Protein AF-0000000067462363 (afdb_homodimer)

Organism: Equus caballus (NCBI:txid9796)

Nearest PDB structures (foldseek):
  2lqb-assembly1_A  TM=4.860E-01  e=1.871E-01  Homo sapiens
  7pwf-assembly1_Y  TM=5.243E-01  e=1.208E+00  Giardia lamblia ATCC 50803
  2hmf-assembly1_A  TM=4.362E-01  e=1.576E+00  Methanocaldococcus jannaschii
  5i49-assembly1_A  TM=3.231E-01  e=1.208E+00  Trypanosoma brucei
  2lqb-assembly1_A  TM=4.858E-01  e=3.147E-01  Homo sapiens

pLDDT: mean 83.47, std 8.84, range [56.97, 94.88]

Secondary structure (DSSP, 8-state):
--HHHHHHHHHHHTT--TTT--EEEEEETTPPP-HHHHHHH-GGG-SEEEEEEEEPTTSSEEEEEEEE-----GGGS-SEEEETTEEEEEE-TT-TT--/--HHHHHHHHHHHTT--TTT--EEEEEETT----HHHHHHH-GGG-SEEEEEEEEPTTSSEEEEEEEE-----GGGS-SEEEETTEEEEEE-TT-TT--

Foldseek 3Di:
DDPLVVLVVVCVVQVHDSVQKDKAKDAAPPDDDDCVVVVVVCVVLPDKDWDDWDDDPPDNMIMIIIHRCPPDPLQPDDQWDQDPVGIDGDDDPPYPPHD/DDPLVVLVVVCVVQVHDSVQKDKDKDAAPPDDDDCVVVVVVCVVLHDKDWDDWDDDPPDNMIMIIIHRPPPDPLQPDDQWDQDPVGIDGDDDPPYPPHD

Structure (mmCIF, N/CA/C/O backbone):
data_AF-0000000067462363-model_v1
#
loop_
_entity.id
_entity.type
_entity.pdbx_description
1 polymer 'Paraneoplastic antigen Ma-like N-terminal domain-containing protein'
#
loop_
_atom_site.group_PDB
_atom_site.id
_atom_site.type_symbol
_atom_site.label_atom_id
_atom_site.label_alt_id
_atom_site.label_comp_id
_atom_site.label_asym_id
_atom_site.label_entity_id
_atom_site.label_seq_id
_atom_site.pdbx_PDB_ins_code
_atom_site.Cartn_x
_atom_site.Cartn_y
_atom_site.Cartn_z
_atom_site.occupancy
_atom_site.B_iso_or_equiv
_atom_site.auth_seq_id
_atom_site.auth_comp_id
_atom_site.auth_asym_id
_atom_site.auth_atom_id
_atom_site.pdbx_PDB_model_num
ATOM 1 N N . MET A 1 1 ? -13.727 25.078 0.539 1 59.25 1 MET A N 1
ATOM 2 C CA . MET A 1 1 ? -13.602 23.797 -0.161 1 59.25 1 MET A CA 1
ATOM 3 C C . MET A 1 1 ? -13.797 22.641 0.799 1 59.25 1 MET A C 1
ATOM 5 O O . MET A 1 1 ? -13.414 22.719 1.969 1 59.25 1 MET A O 1
ATOM 9 N N . SER A 1 2 ? -14.633 21.656 0.472 1 86.06 2 SER A N 1
ATOM 10 C CA . SER A 1 2 ? -14.859 20.562 1.401 1 86.06 2 SER A CA 1
ATOM 11 C C . SER A 1 2 ? -13.562 19.812 1.694 1 86.06 2 SER A C 1
ATOM 13 O O . SER A 1 2 ? -12.625 19.844 0.897 1 86.06 2 SER A O 1
ATOM 15 N N . GLU A 1 3 ? -13.406 19.422 2.857 1 88.69 3 GLU A N 1
ATOM 16 C CA . GLU A 1 3 ? -12.227 18.688 3.297 1 88.69 3 GLU A CA 1
ATOM 17 C C . GLU A 1 3 ? -11.945 17.484 2.383 1 88.69 3 GLU A C 1
ATOM 19 O O . GLU A 1 3 ? -10.797 17.203 2.062 1 88.69 3 GLU A O 1
ATOM 24 N N . THR A 1 4 ? -13.023 16.953 1.929 1 88.31 4 THR A N 1
ATOM 25 C CA . THR A 1 4 ? -12.898 15.82 1.021 1 88.31 4 THR A CA 1
ATOM 26 C C . THR A 1 4 ? -12.328 16.266 -0.323 1 88.31 4 THR A C 1
ATOM 28 O O . THR A 1 4 ? -11.492 15.57 -0.907 1 88.31 4 THR A O 1
ATOM 31 N N . TYR A 1 5 ? -12.75 17.438 -0.809 1 89.12 5 TYR A N 1
ATOM 32 C CA . TYR A 1 5 ? -12.258 17.938 -2.082 1 89.12 5 TYR A CA 1
ATOM 33 C C . TYR A 1 5 ? -10.766 18.266 -1.997 1 89.12 5 TYR A C 1
ATOM 35 O O . TYR A 1 5 ? -10.016 18 -2.934 1 89.12 5 TYR A O 1
ATOM 43 N N . LEU A 1 6 ? -10.422 18.875 -0.909 1 90.75 6 LEU A N 1
ATOM 44 C CA . LEU A 1 6 ? -9.016 19.234 -0.734 1 90.75 6 LEU A CA 1
ATOM 45 C C . LEU A 1 6 ? -8.133 17.984 -0.761 1 90.75 6 LEU A C 1
ATOM 47 O O . LEU A 1 6 ? -7.125 17.953 -1.471 1 90.75 6 LEU A O 1
ATOM 51 N N . LEU A 1 7 ? -8.523 16.984 -0.004 1 91.88 7 LEU A N 1
ATOM 52 C CA . LEU A 1 7 ? -7.781 15.727 -0.005 1 91.88 7 LEU A CA 1
ATOM 53 C C . LEU A 1 7 ? -7.699 15.148 -1.412 1 91.88 7 LEU A C 1
ATOM 55 O O . LEU A 1 7 ? -6.617 14.781 -1.875 1 91.88 7 LEU A O 1
ATOM 59 N N . TRP A 1 8 ? -8.797 15.211 -2.074 1 87.94 8 TRP A N 1
ATOM 60 C CA . TRP A 1 8 ? -8.875 14.656 -3.42 1 87.94 8 TRP A CA 1
ATOM 61 C C . TRP A 1 8 ? -7.957 15.414 -4.375 1 87.94 8 TRP A C 1
ATOM 63 O O . TRP A 1 8 ? -7.215 14.805 -5.148 1 87.94 8 TRP A O 1
ATOM 73 N N . ALA A 1 9 ? -7.961 16.688 -4.402 1 88.69 9 ALA A N 1
ATOM 74 C CA . ALA A 1 9 ? -7.152 17.531 -5.281 1 88.69 9 ALA A CA 1
ATOM 75 C C . ALA A 1 9 ? -5.664 17.297 -5.047 1 88.69 9 ALA A C 1
ATOM 77 O O . ALA A 1 9 ? -4.875 17.266 -5.996 1 88.69 9 ALA A O 1
ATOM 78 N N . TRP A 1 10 ? -5.289 17.125 -3.873 1 89.75 10 TRP A N 1
ATOM 79 C CA . TRP A 1 10 ? -3.895 16.859 -3.541 1 89.75 10 TRP A CA 1
ATOM 80 C C . TRP A 1 10 ? -3.471 15.477 -4.023 1 89.75 10 TRP A C 1
ATOM 82 O O . TRP A 1 10 ? -2.404 15.32 -4.625 1 89.75 10 TRP A O 1
ATOM 92 N N . CYS A 1 11 ? -4.266 14.469 -3.697 1 86.44 11 CYS A N 1
ATOM 93 C CA . CYS A 1 11 ? -3.936 13.125 -4.152 1 86.44 11 CYS A CA 1
ATOM 94 C C . CYS A 1 11 ? -3.799 13.078 -5.668 1 86.44 11 CYS A C 1
ATOM 96 O O . CYS A 1 11 ? -2.834 12.523 -6.191 1 86.44 11 CYS A O 1
ATOM 98 N N . ARG A 1 12 ? -4.695 13.727 -6.352 1 83.31 12 ARG A N 1
ATOM 99 C CA . ARG A 1 12 ? -4.672 13.742 -7.809 1 83.31 12 ARG A CA 1
ATOM 100 C C . ARG A 1 12 ? -3.443 14.477 -8.336 1 83.31 12 ARG A C 1
ATOM 102 O O . ARG A 1 12 ? -2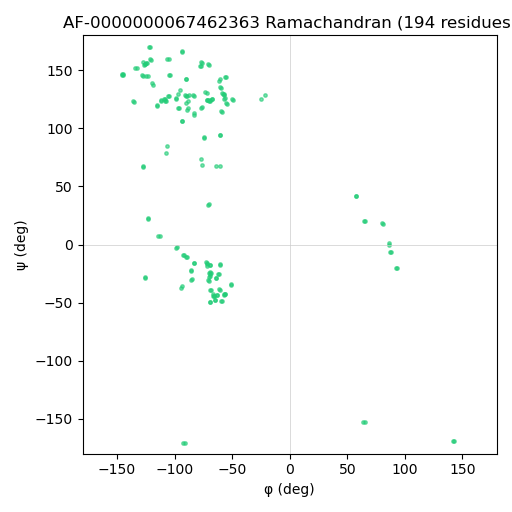.77 13.992 -9.25 1 83.31 12 ARG A O 1
ATOM 109 N N . GLY A 1 13 ? -3.172 15.578 -7.738 1 84.5 13 GLY A N 1
ATOM 110 C CA . GLY A 1 13 ? -2.059 16.391 -8.195 1 84.5 13 GLY A CA 1
ATOM 111 C C . GLY A 1 13 ? -0.706 15.758 -7.934 1 84.5 13 GLY A C 1
ATOM 112 O O . GLY A 1 13 ? 0.255 16 -8.664 1 84.5 13 GLY A O 1
ATOM 113 N N . LEU A 1 14 ? -0.583 14.836 -6.945 1 85.62 14 LEU A N 1
ATOM 114 C CA . LEU A 1 14 ? 0.681 14.227 -6.555 1 85.62 14 LEU A CA 1
ATOM 115 C C . LEU A 1 14 ? 0.68 12.734 -6.867 1 85.62 14 LEU A C 1
ATOM 117 O O . LEU A 1 14 ? 1.588 12.008 -6.453 1 85.62 14 LEU A O 1
ATOM 121 N N . ASP A 1 15 ? -0.414 12.336 -7.582 1 77.62 15 ASP A N 1
ATOM 122 C CA . ASP A 1 15 ? -0.578 10.938 -7.961 1 77.62 15 ASP A CA 1
ATOM 123 C C . ASP A 1 15 ? -0.572 10.031 -6.73 1 77.62 15 ASP A C 1
ATOM 125 O O . ASP A 1 15 ? 0.109 9.008 -6.711 1 77.62 15 ASP A O 1
ATOM 129 N N . GLY A 1 16 ? -1.237 10.508 -5.734 1 79.81 16 GLY A N 1
ATOM 130 C CA . GLY A 1 16 ? -1.392 9.727 -4.516 1 79.81 16 GLY A CA 1
ATOM 131 C C . GLY A 1 16 ? -2.668 8.914 -4.488 1 79.81 16 GLY A C 1
ATOM 132 O O . GLY A 1 16 ? -3.57 9.133 -5.297 1 79.81 16 GLY A O 1
ATOM 133 N N . ASP A 1 17 ? -2.707 7.934 -3.482 1 78.19 17 ASP A N 1
ATOM 134 C CA . ASP A 1 17 ? -3.889 7.105 -3.268 1 78.19 17 ASP A CA 1
ATOM 135 C C . ASP A 1 17 ? -4.797 7.711 -2.201 1 78.19 17 ASP A C 1
ATOM 137 O O . ASP A 1 17 ? -4.5 7.633 -1.008 1 78.19 17 ASP A O 1
ATOM 141 N N . VAL A 1 18 ? -5.941 8.281 -2.682 1 86.38 18 VAL A N 1
ATOM 142 C CA . VAL A 1 18 ? -6.875 8.977 -1.801 1 86.38 18 VAL A CA 1
ATOM 143 C C . VAL A 1 18 ? -7.398 8.008 -0.737 1 86.38 18 VAL A C 1
ATOM 145 O O . VAL A 1 18 ? -7.836 8.438 0.333 1 86.38 18 VAL A O 1
ATOM 148 N N . HIS A 1 19 ? -7.281 6.734 -0.896 1 79.12 19 HIS A N 1
ATOM 149 C CA . HIS A 1 19 ? -7.805 5.75 0.046 1 79.12 19 HIS A CA 1
ATOM 150 C C . HIS A 1 19 ? -6.777 5.414 1.122 1 79.12 19 HIS A C 1
ATOM 152 O O . HIS A 1 19 ? -7.121 4.832 2.152 1 79.12 19 HIS A O 1
ATOM 158 N N . ARG A 1 20 ? -5.523 5.844 0.958 1 83.5 20 ARG A N 1
ATOM 159 C CA . ARG A 1 20 ? -4.48 5.422 1.886 1 83.5 20 ARG A CA 1
ATOM 160 C C . ARG A 1 20 ? -3.758 6.625 2.482 1 83.5 20 ARG A C 1
ATOM 162 O O . ARG A 1 20 ? -3.266 6.562 3.611 1 83.5 20 ARG A O 1
ATOM 169 N N . ALA A 1 21 ? -3.717 7.672 1.734 1 87.69 21 ALA A N 1
ATOM 170 C CA . ALA A 1 21 ? -2.848 8.789 2.098 1 87.69 21 ALA A CA 1
ATOM 171 C C . ALA A 1 21 ? -3.621 9.867 2.854 1 87.69 21 ALA A C 1
ATOM 173 O O . ALA A 1 21 ? -4.527 10.484 2.301 1 87.69 21 ALA A O 1
ATOM 174 N N . PRO A 1 22 ? -3.326 10.141 4.008 1 93.38 22 PRO A N 1
ATOM 175 C CA . PRO A 1 22 ? -3.877 11.32 4.676 1 93.38 22 PRO A CA 1
ATOM 176 C C . PRO A 1 22 ? -3.195 12.617 4.242 1 93.38 22 PRO A C 1
ATOM 178 O O . PRO A 1 22 ? -2.039 12.602 3.814 1 93.38 22 PRO A O 1
ATOM 181 N N . LEU A 1 23 ? -3.969 13.695 4.363 1 93.12 23 LEU A N 1
ATOM 182 C CA . LEU A 1 23 ? -3.457 15.047 4.184 1 93.12 23 LEU A CA 1
ATOM 183 C C . LEU A 1 23 ? -3.387 15.781 5.52 1 93.12 23 LEU A C 1
ATOM 185 O O . LEU A 1 23 ? -4.383 15.867 6.242 1 93.12 23 LEU A O 1
ATOM 189 N N . VAL A 1 24 ? -2.195 16.266 5.789 1 93.31 24 VAL A N 1
ATOM 190 C CA . VAL A 1 24 ? -2.014 17.078 6.988 1 93.31 24 VAL A CA 1
ATOM 191 C C . VAL A 1 24 ? -2.053 18.562 6.621 1 93.31 24 VAL A C 1
ATOM 193 O O . VAL A 1 24 ? -1.308 19.016 5.746 1 93.31 24 VAL A O 1
ATOM 196 N N . THR A 1 25 ? -2.955 19.281 7.316 1 92.19 25 THR A N 1
ATOM 197 C CA . THR A 1 25 ? -3.158 20.688 6.992 1 92.19 25 THR A CA 1
ATOM 198 C C . THR A 1 25 ? -2.891 21.562 8.211 1 92.19 25 THR A C 1
ATOM 200 O O . THR A 1 25 ? -2.629 21.062 9.305 1 92.19 25 THR A O 1
ATOM 203 N N . GLY A 1 26 ? -2.857 22.906 7.867 1 89.5 26 GLY A N 1
ATOM 204 C CA . GLY A 1 26 ? -2.668 23.844 8.953 1 89.5 26 GLY A CA 1
ATOM 205 C C . GLY A 1 26 ? -1.219 23.984 9.383 1 89.5 26 GLY A C 1
ATOM 206 O O . GLY A 1 26 ? -0.934 24.422 10.5 1 89.5 26 GLY A O 1
ATOM 207 N N . ILE A 1 27 ? -0.309 23.578 8.57 1 89.38 27 ILE A N 1
ATOM 208 C CA . ILE A 1 27 ? 1.116 23.703 8.852 1 89.38 27 ILE A CA 1
ATOM 209 C C . ILE A 1 27 ? 1.561 25.141 8.633 1 89.38 27 ILE A C 1
ATOM 211 O O . ILE A 1 27 ? 1.448 25.672 7.52 1 89.38 27 ILE A O 1
ATOM 215 N N . PRO A 1 28 ? 2.012 25.703 9.648 1 85.75 28 PRO A N 1
ATOM 216 C CA . PRO A 1 28 ? 2.434 27.094 9.445 1 85.75 28 PRO A CA 1
ATOM 217 C C . PRO A 1 28 ? 3.475 27.234 8.336 1 85.75 28 PRO A C 1
ATOM 219 O O . PRO A 1 28 ? 4.359 26.391 8.203 1 85.75 28 PRO A O 1
ATOM 222 N N . ARG A 1 29 ? 3.277 28.406 7.633 1 82.88 29 ARG A N 1
ATOM 223 C CA . ARG A 1 29 ? 4.238 28.672 6.566 1 82.88 29 ARG A CA 1
ATOM 224 C C . ARG A 1 29 ? 5.656 28.766 7.121 1 82.88 29 ARG A C 1
ATOM 226 O O . ARG A 1 29 ? 5.879 29.359 8.18 1 82.88 29 ARG A O 1
ATOM 233 N N . GLY A 1 30 ? 6.621 28.094 6.418 1 76.81 30 GLY A N 1
ATOM 234 C CA . GLY A 1 30 ? 8 28.094 6.883 1 76.81 30 GLY A CA 1
ATOM 235 C C . GLY A 1 30 ? 8.328 26.906 7.773 1 76.81 30 GLY A C 1
ATOM 236 O O . GLY A 1 30 ? 9.508 26.625 8.031 1 76.81 30 GLY A O 1
ATOM 237 N N . GLN A 1 31 ? 7.227 26.359 8.289 1 74.94 31 GLN A N 1
ATOM 238 C CA . GLN A 1 31 ? 7.453 25.125 9.023 1 74.94 31 GLN A CA 1
ATOM 239 C C . GLN A 1 31 ? 7.352 23.906 8.102 1 74.94 31 GLN A C 1
ATOM 241 O O . GLN A 1 31 ? 6.414 23.797 7.309 1 74.94 31 GLN A O 1
ATOM 246 N N . ALA A 1 32 ? 8.32 23.234 8.07 1 67.69 32 ALA A N 1
ATOM 247 C CA . ALA A 1 32 ? 8.281 22.047 7.223 1 67.69 32 ALA A CA 1
ATOM 248 C C . ALA A 1 32 ? 7.738 20.844 7.984 1 67.69 32 ALA A C 1
ATOM 250 O O . ALA A 1 32 ? 8.18 20.547 9.102 1 67.69 32 ALA A O 1
ATOM 251 N N . ALA A 1 33 ? 6.613 20.406 7.441 1 74 33 ALA A N 1
ATOM 252 C CA . ALA A 1 33 ? 6.309 19.047 7.867 1 74 33 ALA A CA 1
ATOM 253 C C . ALA A 1 33 ? 7.457 18.094 7.531 1 74 33 ALA A C 1
ATOM 255 O O . ALA A 1 33 ? 8.18 18.312 6.555 1 74 33 ALA A O 1
ATOM 256 N N . SER A 1 34 ? 7.914 17.297 8.555 1 84.44 34 SER A N 1
ATOM 257 C CA . SER A 1 34 ? 8.977 16.328 8.32 1 84.44 34 SER A CA 1
ATOM 258 C C . SER A 1 34 ? 8.5 14.906 8.648 1 84.44 34 SER A C 1
ATOM 260 O O . SER A 1 34 ? 7.551 14.727 9.406 1 84.44 34 SER A O 1
ATOM 262 N N . GLU A 1 35 ? 9.25 14.031 8.039 1 83.81 35 GLU A N 1
ATOM 263 C CA . GLU A 1 35 ? 8.984 12.633 8.359 1 83.81 35 GLU A CA 1
ATOM 264 C C . GLU A 1 35 ? 9.219 12.344 9.836 1 83.81 35 GLU A C 1
ATOM 266 O O . GLU A 1 35 ? 8.562 11.484 10.422 1 83.81 35 GLU A O 1
ATOM 271 N N . ALA A 1 36 ? 10.039 13.125 10.383 1 86.25 36 ALA A N 1
ATOM 272 C CA . ALA A 1 36 ? 10.383 12.922 11.789 1 86.25 36 ALA A CA 1
ATOM 273 C C . ALA A 1 36 ? 9.203 13.258 12.695 1 86.25 36 ALA A C 1
ATOM 275 O O . ALA A 1 36 ? 9.031 12.648 13.758 1 86.25 36 ALA A O 1
ATOM 276 N N . VAL A 1 37 ? 8.32 14.133 12.258 1 85.19 37 VAL A N 1
ATOM 277 C CA . VAL A 1 37 ? 7.152 14.523 13.039 1 85.19 37 VAL A CA 1
ATOM 278 C C . VAL A 1 37 ? 5.957 13.664 12.641 1 85.19 37 VAL A C 1
ATOM 280 O O . VAL A 1 37 ? 5.18 13.242 13.5 1 85.19 37 VAL A O 1
ATOM 283 N N . LEU A 1 38 ? 5.945 13.414 11.391 1 88.25 38 LEU A N 1
ATOM 284 C CA . LEU A 1 38 ? 4.734 12.805 10.859 1 88.25 38 LEU A CA 1
ATOM 285 C C . LEU A 1 38 ? 4.758 11.289 11.031 1 88.25 38 LEU A C 1
ATOM 287 O O . LEU A 1 38 ? 3.723 10.672 11.289 1 88.25 38 LEU A O 1
ATOM 291 N N . GLN A 1 39 ? 5.926 10.695 11.023 1 88.19 39 GLN A N 1
ATOM 292 C CA . GLN A 1 39 ? 6.012 9.242 11.094 1 88.19 39 GLN A CA 1
ATOM 293 C C . GLN A 1 39 ? 5.445 8.719 12.406 1 88.19 39 GLN A C 1
ATOM 295 O O . GLN A 1 39 ? 4.613 7.812 12.414 1 88.19 39 GLN A O 1
ATOM 300 N N . PRO A 1 40 ? 5.777 9.367 13.5 1 91.56 40 PRO A N 1
ATOM 301 C CA . PRO A 1 40 ? 5.234 8.859 14.758 1 91.56 40 PRO A CA 1
ATOM 302 C C . PRO A 1 40 ? 3.736 9.125 14.906 1 91.56 40 PRO A C 1
ATOM 304 O O . PRO A 1 40 ? 3.062 8.461 15.703 1 91.56 40 PRO A O 1
ATOM 307 N N . ALA A 1 41 ? 3.184 10.008 14.125 1 91.75 41 ALA A N 1
ATOM 308 C CA . ALA A 1 41 ? 1.776 10.383 14.234 1 91.75 41 ALA A CA 1
ATOM 309 C C . ALA A 1 41 ? 0.884 9.391 13.5 1 91.75 41 ALA A C 1
ATOM 311 O O . ALA A 1 41 ? -0.334 9.375 13.688 1 91.75 41 ALA A O 1
ATOM 312 N N . PHE A 1 42 ? 1.5 8.586 12.648 1 90.19 42 PHE A N 1
ATOM 313 C CA . PHE A 1 42 ? 0.702 7.691 11.82 1 90.19 42 PHE A CA 1
ATOM 314 C C . PHE A 1 42 ? 1.202 6.254 11.945 1 90.19 42 PHE A C 1
ATOM 316 O O . PHE A 1 42 ? 1.569 5.633 10.945 1 90.19 42 PHE A O 1
ATOM 323 N N . PRO A 1 43 ? 1.038 5.684 13.125 1 86.62 43 PRO A N 1
ATOM 324 C CA . PRO A 1 43 ? 1.453 4.285 13.266 1 86.62 43 PRO A CA 1
ATOM 325 C C . PRO A 1 43 ? 0.635 3.338 12.391 1 86.62 43 PRO A C 1
ATOM 327 O O . PRO A 1 43 ? 1.162 2.336 11.898 1 86.62 43 PRO A O 1
ATOM 330 N N . ALA A 1 44 ? -0.584 3.715 12.141 1 82.62 44 ALA A N 1
ATOM 331 C CA . ALA A 1 44 ? -1.501 2.869 11.375 1 82.62 44 ALA A CA 1
ATOM 332 C C . ALA A 1 44 ? -1.075 2.779 9.914 1 82.62 44 ALA A C 1
ATOM 334 O O . ALA A 1 44 ? -1.519 1.888 9.188 1 82.62 44 ALA A O 1
ATOM 335 N N . LEU A 1 45 ? -0.176 3.746 9.438 1 80.62 45 LEU A N 1
ATOM 336 C CA . LEU A 1 45 ? 0.255 3.775 8.047 1 80.62 45 LEU A CA 1
ATOM 337 C C . LEU A 1 45 ? 1.539 2.975 7.855 1 80.62 45 LEU A C 1
ATOM 339 O O . LEU A 1 45 ? 1.912 2.648 6.727 1 80.62 45 LEU A O 1
ATOM 343 N N . GLY A 1 46 ? 2.158 2.559 8.914 1 80 46 GLY A N 1
ATOM 344 C CA . GLY A 1 46 ? 3.504 2.029 8.758 1 80 46 GLY A CA 1
ATOM 345 C C . GLY A 1 46 ? 4.508 3.07 8.297 1 80 46 GLY A C 1
ATOM 346 O O . GLY A 1 46 ? 4.43 4.234 8.695 1 80 46 GLY A O 1
ATOM 347 N N . ALA A 1 47 ? 5.586 2.643 7.598 1 78.06 47 ALA A N 1
ATOM 348 C CA . ALA A 1 47 ? 6.52 3.613 7.039 1 78.06 47 ALA A CA 1
ATOM 349 C C . ALA A 1 47 ? 5.816 4.57 6.082 1 78.06 47 ALA A C 1
ATOM 351 O O . ALA A 1 47 ? 4.961 4.152 5.297 1 78.06 47 ALA A O 1
ATOM 352 N N . CYS A 1 48 ? 6.086 5.832 6.32 1 85.19 48 CYS A N 1
ATOM 353 C CA . CYS A 1 48 ? 5.434 6.832 5.484 1 85.19 48 CYS A CA 1
ATOM 354 C C . CYS A 1 48 ? 6.461 7.781 4.871 1 85.19 48 CYS A C 1
ATOM 356 O O . CYS A 1 48 ? 7.586 7.891 5.363 1 85.19 48 CYS A O 1
ATOM 358 N N . ARG A 1 49 ? 6.09 8.328 3.795 1 84.19 49 ARG A N 1
ATOM 359 C CA . ARG A 1 49 ? 6.879 9.391 3.178 1 84.19 49 ARG A CA 1
ATOM 360 C C . ARG A 1 49 ? 6.047 10.656 3.002 1 84.19 49 ARG A C 1
ATOM 362 O O . ARG A 1 49 ? 4.832 10.586 2.795 1 84.19 49 ARG A O 1
ATOM 369 N N . LEU A 1 50 ? 6.684 11.727 3.16 1 86.62 50 LEU A N 1
ATOM 370 C CA . LEU A 1 50 ? 6.066 13.031 2.941 1 86.62 50 LEU A CA 1
ATOM 371 C C . LEU A 1 50 ? 6.215 13.469 1.487 1 86.62 50 LEU A C 1
ATOM 373 O O . LEU A 1 50 ? 7.309 13.383 0.919 1 86.62 50 LEU A O 1
ATOM 377 N N . ARG A 1 51 ? 5.098 13.797 0.995 1 82.62 51 ARG A N 1
ATOM 378 C CA . ARG A 1 51 ? 5.121 14.367 -0.35 1 82.62 51 ARG A CA 1
ATOM 379 C C . ARG A 1 51 ? 5.133 15.891 -0.302 1 82.62 51 ARG A C 1
ATOM 381 O O . ARG A 1 51 ? 4.516 16.5 0.578 1 82.62 51 ARG A O 1
ATOM 388 N N . ASN A 1 52 ? 6.012 16.578 -1.083 1 69.69 52 ASN A N 1
ATOM 389 C CA . ASN A 1 52 ? 6.305 18 -1.03 1 69.69 52 ASN A CA 1
ATOM 390 C C . ASN A 1 52 ? 5.141 18.797 -0.441 1 69.69 52 ASN A C 1
ATOM 392 O O . ASN A 1 52 ? 3.99 18.594 -0.832 1 69.69 52 ASN A O 1
ATOM 396 N N . THR A 1 53 ? 5.516 19.531 0.576 1 73.5 53 THR A N 1
ATOM 397 C CA . THR A 1 53 ? 4.582 20.438 1.225 1 73.5 53 THR A CA 1
ATOM 398 C C . THR A 1 53 ? 4.297 21.641 0.329 1 73.5 53 THR A C 1
ATOM 400 O O . THR A 1 53 ? 5.188 22.141 -0.366 1 73.5 53 THR A O 1
ATOM 403 N N . ARG A 1 54 ? 3.023 21.953 0.143 1 80.62 54 ARG A N 1
ATOM 404 C CA . ARG A 1 54 ? 2.65 23.141 -0.628 1 80.62 54 ARG A CA 1
ATOM 405 C C . ARG A 1 54 ? 1.719 24.047 0.17 1 80.62 54 ARG A C 1
ATOM 407 O O . ARG A 1 54 ? 0.983 23.578 1.04 1 80.62 54 ARG A O 1
ATOM 414 N N . ALA A 1 55 ? 1.84 25.312 -0.299 1 74.81 55 ALA A N 1
ATOM 415 C CA . ALA A 1 55 ? 0.91 26.281 0.269 1 74.81 55 ALA A CA 1
ATOM 416 C C . ALA A 1 55 ? -0.525 25.984 -0.152 1 74.81 55 ALA A C 1
ATOM 418 O O . ALA A 1 55 ? -0.777 25.609 -1.303 1 74.81 55 ALA A O 1
ATOM 419 N N . VAL A 1 56 ? -1.397 25.844 0.911 1 73.06 56 VAL A N 1
ATOM 420 C CA . VAL A 1 56 ? -2.82 25.766 0.602 1 73.06 56 VAL A CA 1
ATOM 421 C C . VAL A 1 56 ? -3.322 27.125 0.102 1 73.06 56 VAL A C 1
ATOM 423 O O . VAL A 1 56 ? -3.107 28.141 0.75 1 73.06 56 VAL A O 1
ATOM 426 N N . ARG A 1 57 ? -3.869 27.016 -1.073 1 70.06 57 ARG A N 1
ATOM 427 C CA . ARG A 1 57 ? -4.34 28.25 -1.687 1 70.06 57 ARG A CA 1
ATOM 428 C C . ARG A 1 57 ? -5.203 29.047 -0.716 1 70.06 57 ARG A C 1
ATOM 430 O O . ARG A 1 57 ? -6.137 28.516 -0.119 1 70.06 57 ARG A O 1
ATOM 437 N N . ASN A 1 58 ? -4.852 30.234 -0.49 1 67.88 58 ASN A N 1
ATOM 438 C CA . ASN A 1 58 ? -5.621 31.25 0.24 1 67.88 58 ASN A CA 1
ATOM 439 C C . ASN A 1 58 ? -5.363 31.156 1.742 1 67.88 58 ASN A C 1
ATOM 441 O O . ASN A 1 58 ? -6.074 31.781 2.533 1 67.88 58 ASN A O 1
ATOM 445 N N . GLU A 1 59 ? -4.469 30.188 1.98 1 72.31 59 GLU A N 1
ATOM 446 C CA . GLU A 1 59 ? -4.172 30.078 3.406 1 72.31 59 GLU A CA 1
ATOM 447 C C . GLU A 1 59 ? -2.691 30.328 3.68 1 72.31 59 GLU A C 1
ATOM 449 O O . GLU A 1 59 ? -1.853 30.156 2.791 1 72.31 59 GLU A O 1
ATOM 454 N N . GLU A 1 60 ? -2.422 31.047 4.734 1 80.31 60 GLU A N 1
ATOM 455 C CA . GLU A 1 60 ? -1.056 31.141 5.238 1 80.31 60 GLU A CA 1
ATOM 456 C C . GLU A 1 60 ? -0.615 29.828 5.875 1 80.31 60 GLU A C 1
ATOM 458 O O . GLU A 1 60 ? -0.138 29.812 7.012 1 80.31 60 GLU A O 1
ATOM 463 N N . ALA A 1 61 ? -1.067 28.766 5.352 1 86.62 61 ALA A N 1
ATOM 464 C CA . ALA A 1 61 ? -0.718 27.438 5.848 1 86.62 61 ALA A CA 1
ATOM 465 C C . ALA A 1 61 ? -0.329 26.516 4.699 1 86.62 61 ALA A C 1
ATOM 467 O O . ALA A 1 61 ? -0.607 26.812 3.535 1 86.62 61 ALA A O 1
ATOM 468 N N . GLU A 1 62 ? 0.49 25.594 5.055 1 89 62 GLU A N 1
ATOM 469 C CA . GLU A 1 62 ? 0.88 24.562 4.109 1 89 62 GLU A CA 1
ATOM 470 C C . GLU A 1 62 ? 0.214 23.219 4.445 1 89 62 GLU A C 1
ATOM 472 O O . GLU A 1 62 ? -0.321 23.047 5.543 1 89 62 GLU A O 1
ATOM 477 N N . ALA A 1 63 ? 0.182 22.422 3.447 1 91.81 63 ALA A N 1
ATOM 478 C CA . ALA A 1 63 ? -0.299 21.062 3.641 1 91.81 63 ALA A CA 1
ATOM 479 C C . ALA A 1 63 ? 0.742 20.047 3.184 1 91.81 63 ALA A C 1
ATOM 481 O O . ALA A 1 63 ? 1.679 20.391 2.459 1 91.81 63 ALA A O 1
ATOM 482 N N . ALA A 1 64 ? 0.625 18.844 3.76 1 92 64 ALA A N 1
ATOM 483 C CA . ALA A 1 64 ? 1.532 17.75 3.434 1 92 64 ALA A CA 1
ATOM 484 C C . ALA A 1 64 ? 0.767 16.438 3.229 1 92 64 ALA A C 1
ATOM 486 O O . ALA A 1 64 ? -0.012 16.031 4.09 1 92 64 ALA A O 1
ATOM 487 N N . LEU A 1 65 ? 0.953 15.875 2.055 1 92.06 65 LEU A N 1
ATOM 488 C CA . LEU A 1 65 ? 0.414 14.547 1.794 1 92.06 65 LEU A CA 1
ATOM 489 C C . LEU A 1 65 ? 1.354 13.461 2.318 1 92.06 65 LEU A C 1
ATOM 491 O O . LEU A 1 65 ? 2.559 13.5 2.051 1 92.06 65 LEU A O 1
ATOM 495 N N . VAL A 1 66 ? 0.78 12.531 3.127 1 90.38 66 VAL A N 1
ATOM 496 C CA . VAL A 1 66 ? 1.55 11.453 3.734 1 90.38 66 VAL A CA 1
ATOM 497 C C . VAL A 1 66 ? 1.217 10.125 3.047 1 90.38 66 VAL A C 1
ATOM 499 O O . VAL A 1 66 ? 0.062 9.695 3.049 1 90.38 66 VAL A O 1
ATOM 502 N N . GLU A 1 67 ? 2.227 9.461 2.529 1 84.94 67 GLU A N 1
ATOM 503 C CA . GLU A 1 67 ? 2.008 8.227 1.779 1 84.94 67 GLU A CA 1
ATOM 504 C C . GLU A 1 67 ? 2.635 7.035 2.488 1 84.94 67 GLU A C 1
ATOM 506 O O . GLU A 1 67 ? 3.803 7.078 2.881 1 84.94 67 GLU A O 1
ATOM 511 N N . PRO A 1 68 ? 1.658 6.086 2.816 1 79.38 68 PRO A N 1
ATOM 512 C CA . PRO A 1 68 ? 2.301 4.844 3.258 1 79.38 68 PRO A CA 1
ATOM 513 C C . PRO A 1 68 ? 3.299 4.301 2.236 1 79.38 68 PRO A C 1
ATOM 515 O O . PRO A 1 68 ? 3.045 4.359 1.03 1 79.38 68 PRO A O 1
ATOM 518 N N . VAL A 1 69 ? 4.488 4.184 2.693 1 67.94 69 VAL A N 1
ATOM 519 C CA . VAL A 1 69 ? 5.512 3.6 1.83 1 67.94 69 VAL A CA 1
ATOM 520 C C . VAL A 1 69 ? 5.328 2.084 1.769 1 67.94 69 VAL A C 1
ATOM 522 O O . VAL A 1 69 ? 5.363 1.406 2.797 1 67.94 69 VAL A O 1
ATOM 525 N N . GLU A 1 70 ? 4.363 1.647 1.205 1 59.72 70 GLU A N 1
ATOM 526 C CA . GLU A 1 70 ? 4.387 0.192 1.101 1 59.72 70 GLU A CA 1
ATOM 527 C C . GLU A 1 70 ? 5.605 -0.288 0.317 1 59.72 70 GLU A C 1
ATOM 529 O O . GLU A 1 70 ? 5.758 0.04 -0.861 1 59.72 70 GLU A O 1
ATOM 534 N N . ASP A 1 71 ? 6.719 -0.077 0.914 1 58.94 71 ASP A N 1
ATOM 535 C CA . ASP A 1 71 ? 7.848 -0.587 0.139 1 58.94 71 ASP A CA 1
ATOM 536 C C . ASP A 1 71 ? 7.922 -2.111 0.216 1 58.94 71 ASP A C 1
ATOM 538 O O . ASP A 1 71 ? 7.953 -2.682 1.309 1 58.94 71 ASP A O 1
ATOM 542 N N . VAL A 1 72 ? 7.266 -2.709 -0.797 1 68.31 72 VAL A N 1
ATOM 543 C CA . VAL A 1 72 ? 7.496 -4.148 -0.88 1 68.31 72 VAL A CA 1
ATOM 544 C C . VAL A 1 72 ? 8.984 -4.422 -1.08 1 68.31 72 VAL A C 1
ATOM 546 O O . VAL A 1 72 ? 9.633 -3.781 -1.909 1 68.31 72 VAL A O 1
ATOM 549 N N . ASN A 1 73 ? 9.516 -5.047 -0.081 1 78.88 73 ASN A N 1
ATOM 550 C CA . ASN A 1 73 ? 10.859 -5.539 -0.358 1 78.88 73 ASN A CA 1
ATOM 551 C C . ASN A 1 73 ? 10.867 -6.535 -1.514 1 78.88 73 ASN A C 1
ATOM 553 O O . ASN A 1 73 ? 10.742 -7.742 -1.3 1 78.88 73 ASN A O 1
ATOM 557 N N . ARG A 1 74 ? 11.117 -6.055 -2.709 1 84.25 74 ARG A N 1
ATOM 558 C CA . ARG A 1 74 ? 11.016 -6.848 -3.932 1 84.25 74 ARG A CA 1
ATOM 559 C C . ARG A 1 74 ? 12.117 -7.902 -3.994 1 84.25 74 ARG A C 1
ATOM 561 O O . ARG A 1 74 ? 11.953 -8.938 -4.641 1 84.25 74 ARG A O 1
ATOM 568 N N . ALA A 1 75 ? 13.164 -7.617 -3.32 1 85.62 75 ALA A N 1
ATOM 569 C CA . ALA A 1 75 ? 14.273 -8.562 -3.332 1 85.62 75 ALA A CA 1
ATOM 570 C C . ALA A 1 75 ? 13.93 -9.812 -2.523 1 85.62 75 ALA A C 1
ATOM 572 O O . ALA A 1 75 ? 14.531 -10.875 -2.725 1 85.62 75 ALA A O 1
ATOM 573 N N . ALA A 1 76 ? 12.938 -9.711 -1.679 1 89.31 76 ALA A N 1
ATOM 574 C CA . ALA A 1 76 ? 12.57 -10.812 -0.792 1 89.31 76 ALA A CA 1
ATOM 575 C C . ALA A 1 76 ? 11.406 -11.617 -1.369 1 89.31 76 ALA A C 1
ATOM 577 O O . ALA A 1 76 ? 10.984 -12.625 -0.787 1 89.31 76 ALA A O 1
ATOM 578 N N . ILE A 1 77 ? 10.883 -11.25 -2.447 1 91.62 77 ILE A N 1
ATOM 579 C CA . ILE A 1 77 ? 9.812 -11.992 -3.098 1 91.62 77 ILE A CA 1
ATOM 580 C C . ILE A 1 77 ? 10.375 -13.281 -3.705 1 91.62 77 ILE A C 1
ATOM 582 O O . ILE A 1 77 ? 11.281 -13.234 -4.539 1 91.62 77 ILE A O 1
ATOM 586 N N . PRO A 1 78 ? 9.797 -14.344 -3.307 1 93.12 78 PRO A N 1
ATOM 587 C CA . PRO A 1 78 ? 10.328 -15.594 -3.854 1 93.12 78 PRO A CA 1
ATOM 588 C C . PRO A 1 78 ? 10.016 -15.766 -5.336 1 93.12 78 PRO A C 1
ATOM 590 O O . PRO A 1 78 ? 9.008 -15.25 -5.824 1 93.12 78 PRO A O 1
ATOM 593 N N . ARG A 1 79 ? 10.898 -16.562 -5.984 1 94.19 79 ARG A N 1
ATOM 594 C CA . ARG A 1 79 ? 10.672 -16.891 -7.391 1 94.19 79 ARG A CA 1
ATOM 595 C C . ARG A 1 79 ? 9.758 -18.094 -7.539 1 94.19 79 ARG A C 1
ATOM 597 O O . ARG A 1 79 ? 9.164 -18.312 -8.602 1 94.19 79 ARG A O 1
ATOM 604 N N . GLU A 1 80 ? 9.766 -18.797 -6.488 1 94.5 80 GLU A N 1
ATOM 605 C CA . GLU A 1 80 ? 8.953 -20 -6.465 1 94.5 80 GLU A CA 1
ATOM 606 C C . GLU A 1 80 ? 8.359 -20.25 -5.078 1 94.5 80 GLU A C 1
ATOM 608 O O . GLU A 1 80 ? 8.945 -19.844 -4.07 1 94.5 80 GLU A O 1
ATOM 613 N N . ILE A 1 81 ? 7.125 -20.828 -5.156 1 92.88 81 ILE A N 1
ATOM 614 C CA . ILE A 1 81 ? 6.492 -21.234 -3.906 1 92.88 81 ILE A CA 1
ATOM 615 C C . ILE A 1 81 ? 6.035 -22.688 -4.004 1 92.88 81 ILE A C 1
ATOM 617 O O . ILE A 1 81 ? 5.711 -23.172 -5.094 1 92.88 81 ILE A O 1
ATOM 621 N N . LEU A 1 82 ? 6.152 -23.281 -2.861 1 89.81 82 LEU A N 1
ATOM 622 C CA . LEU A 1 82 ? 5.648 -24.656 -2.799 1 89.81 82 LEU A CA 1
ATOM 623 C C . LEU A 1 82 ? 4.141 -24.656 -2.566 1 89.81 82 LEU A C 1
ATOM 625 O O . LEU A 1 82 ? 3.666 -24.219 -1.521 1 89.81 82 LEU A O 1
ATOM 629 N N . GLY A 1 83 ? 3.496 -25.094 -3.543 1 83.56 83 GLY A N 1
ATOM 630 C CA . GLY A 1 83 ? 2.064 -25.297 -3.391 1 83.56 83 GLY A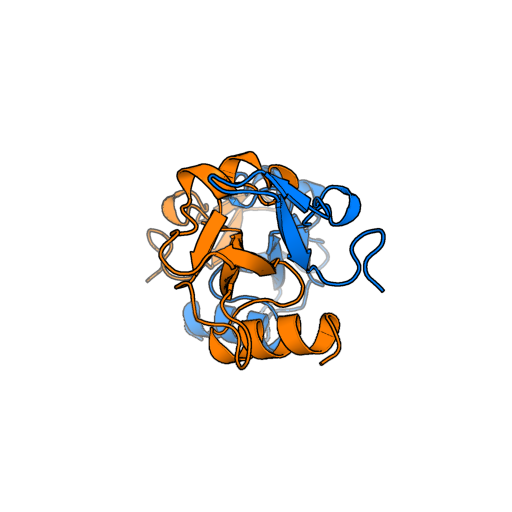 CA 1
ATOM 631 C C . GLY A 1 83 ? 1.697 -26.703 -2.953 1 83.56 83 GLY A C 1
ATOM 632 O O . GLY A 1 83 ? 2.57 -27.484 -2.582 1 83.56 83 GLY A O 1
ATOM 633 N N . GLN A 1 84 ? 0.397 -26.984 -2.994 1 80.12 84 GLN A N 1
ATOM 634 C CA . GLN A 1 84 ? -0.097 -28.281 -2.562 1 80.12 84 GLN A CA 1
ATOM 635 C C . GLN A 1 84 ? 0.307 -29.375 -3.545 1 80.12 84 GLN A C 1
ATOM 637 O O . GLN A 1 84 ? 0.51 -30.531 -3.152 1 80.12 84 GLN A O 1
ATOM 642 N N . ALA A 1 85 ? 0.393 -28.953 -4.738 1 77.88 85 ALA A N 1
ATOM 643 C CA . ALA A 1 85 ? 0.629 -29.984 -5.75 1 77.88 85 ALA A CA 1
ATOM 644 C C . ALA A 1 85 ? 1.893 -29.688 -6.555 1 77.88 85 ALA A C 1
ATOM 646 O O . ALA A 1 85 ? 1.991 -30.047 -7.727 1 77.88 85 ALA A O 1
ATOM 647 N N . GLY A 1 86 ? 2.721 -28.938 -5.965 1 85.56 86 GLY A N 1
ATOM 648 C CA . GLY A 1 86 ? 3.955 -28.672 -6.688 1 85.56 86 GLY A CA 1
ATOM 649 C C . GLY A 1 86 ? 4.453 -27.25 -6.516 1 85.56 86 GLY A C 1
ATOM 650 O O . GLY A 1 86 ? 3.998 -26.531 -5.625 1 85.56 86 GLY A O 1
ATOM 651 N N . VAL A 1 87 ? 5.449 -27.016 -7.398 1 91.44 87 VAL A N 1
ATOM 652 C CA . VAL A 1 87 ? 6.105 -25.719 -7.328 1 91.44 87 VAL A CA 1
ATOM 653 C C . VAL A 1 87 ? 5.402 -24.734 -8.258 1 91.44 87 VAL A C 1
ATOM 655 O O . VAL A 1 87 ? 5.102 -25.062 -9.406 1 91.44 87 VAL A O 1
ATOM 658 N N . TRP A 1 88 ? 5.062 -23.578 -7.676 1 93.31 88 TRP A N 1
ATOM 659 C CA . TRP A 1 88 ? 4.465 -22.5 -8.445 1 93.31 88 TRP A CA 1
ATOM 660 C C . TRP A 1 88 ? 5.477 -21.391 -8.695 1 93.31 88 TRP A C 1
ATOM 662 O O . TRP A 1 88 ? 6.363 -21.141 -7.871 1 93.31 88 TRP A O 1
ATOM 672 N N . LYS A 1 89 ? 5.297 -20.797 -9.898 1 93.06 89 LYS A N 1
ATOM 673 C CA . LYS A 1 89 ? 6.18 -19.688 -10.266 1 93.06 89 LYS A CA 1
ATOM 674 C C . LYS A 1 89 ? 5.594 -18.359 -9.82 1 93.06 89 LYS A C 1
ATOM 676 O O . LYS A 1 89 ? 4.391 -18.125 -9.945 1 93.06 89 LYS A O 1
ATOM 681 N N . VAL A 1 90 ? 6.535 -17.438 -9.352 1 94.88 90 VAL A N 1
ATOM 682 C CA . VAL A 1 90 ? 6.129 -16.094 -8.922 1 94.88 90 VAL A CA 1
ATOM 683 C C . VAL A 1 90 ? 6.668 -15.055 -9.898 1 94.88 90 VAL A C 1
ATOM 685 O O . VAL A 1 90 ? 7.867 -15.023 -10.188 1 94.88 90 VAL A O 1
ATOM 688 N N . LEU A 1 91 ? 5.758 -14.289 -10.422 1 94.75 91 LEU A N 1
ATOM 689 C CA . LEU A 1 91 ? 6.121 -13.148 -11.258 1 94.75 91 LEU A CA 1
ATOM 690 C C . LEU A 1 91 ? 5.934 -11.836 -10.5 1 94.75 91 LEU A C 1
ATOM 692 O O . LEU A 1 91 ? 4.906 -11.633 -9.852 1 94.75 91 LEU A O 1
ATOM 696 N N . CYS A 1 92 ? 7.012 -11.031 -10.516 1 93.19 92 CYS A N 1
ATOM 697 C CA . CYS A 1 92 ? 6.953 -9.719 -9.883 1 93.19 92 CYS A CA 1
ATOM 698 C C . CYS A 1 92 ? 7.805 -8.711 -10.648 1 93.19 92 CYS A C 1
ATOM 700 O O . CYS A 1 92 ? 8.781 -9.078 -11.297 1 93.19 92 CYS A O 1
ATOM 702 N N . LYS A 1 93 ? 7.32 -7.582 -10.617 1 88.81 93 LYS A N 1
ATOM 703 C CA . LYS A 1 93 ? 8.031 -6.527 -11.328 1 88.81 93 LYS A CA 1
ATOM 704 C C . LYS A 1 93 ? 9.336 -6.168 -10.617 1 88.81 93 LYS A C 1
ATOM 706 O O . LYS A 1 93 ? 9.336 -5.871 -9.422 1 88.81 93 LYS A O 1
ATOM 711 N N . ASP A 1 94 ? 10.484 -6.242 -11.344 1 83.88 94 ASP A N 1
ATOM 712 C CA . ASP A 1 94 ? 11.797 -5.777 -10.914 1 83.88 94 ASP A CA 1
ATOM 713 C C . ASP A 1 94 ? 12.289 -6.578 -9.711 1 83.88 94 ASP A C 1
ATOM 715 O O . ASP A 1 94 ? 13.023 -6.055 -8.867 1 83.88 94 ASP A O 1
ATOM 719 N N . CYS A 1 95 ? 11.695 -7.77 -9.555 1 85.38 95 CYS A N 1
ATOM 720 C CA . CYS A 1 95 ? 12.211 -8.648 -8.508 1 85.38 95 CYS A CA 1
ATOM 721 C C . CYS A 1 95 ? 13.5 -9.32 -8.953 1 85.38 95 CYS A C 1
ATOM 723 O O . CYS A 1 95 ? 13.805 -9.375 -10.148 1 85.38 95 CYS A O 1
ATOM 725 N N . ARG A 1 96 ? 14.094 -9.633 -7.926 1 75.06 96 ARG A N 1
ATOM 726 C CA . ARG A 1 96 ? 15.375 -10.273 -8.203 1 75.06 96 ARG A CA 1
ATOM 727 C C . ARG A 1 96 ? 15.195 -11.5 -9.086 1 75.06 96 ARG A C 1
ATOM 729 O O . ARG A 1 96 ? 14.352 -12.359 -8.805 1 75.06 96 ARG A O 1
ATOM 736 N N . GLY A 1 97 ? 15.93 -11.461 -10.188 1 69.75 97 GLY A N 1
ATOM 737 C CA . GLY A 1 97 ? 15.969 -12.641 -11.039 1 69.75 97 GLY A CA 1
ATOM 738 C C . GLY A 1 97 ? 14.859 -12.672 -12.07 1 69.75 97 GLY A C 1
ATOM 739 O O . GLY A 1 97 ? 14.711 -13.656 -12.805 1 69.75 97 GLY A O 1
ATOM 740 N N . GLN A 1 98 ? 13.977 -11.68 -11.898 1 64.94 98 GLN A N 1
ATOM 741 C CA . GLN A 1 98 ? 12.906 -11.664 -12.883 1 64.94 98 GLN A CA 1
ATOM 742 C C . GLN A 1 98 ? 13.094 -10.523 -13.883 1 64.94 98 GLN A C 1
ATOM 744 O O . GLN A 1 98 ? 13.359 -9.383 -13.492 1 64.94 98 GLN A O 1
ATOM 749 N N . SER A 1 99 ? 13.742 -10.5 -14.859 1 57.06 99 SER A N 1
ATOM 750 C CA . SER A 1 99 ? 13.93 -9.508 -15.914 1 57.06 99 SER A CA 1
ATOM 751 C C . SER A 1 99 ? 13.18 -9.891 -17.188 1 57.06 99 SER A C 1
ATOM 753 O O . SER A 1 99 ? 12.977 -11.078 -17.453 1 57.06 99 SER A O 1
ATOM 755 N N . MET B 1 1 ? 4.219 -15.453 -24.281 1 59.25 1 MET B N 1
ATOM 756 C CA . MET B 1 1 ? 4.02 -14.117 -23.719 1 59.25 1 MET B CA 1
ATOM 757 C C . MET B 1 1 ? 5.055 -13.812 -22.641 1 59.25 1 MET B C 1
ATOM 759 O O . MET B 1 1 ? 5.488 -14.719 -21.922 1 59.25 1 MET B O 1
ATOM 763 N N . SER B 1 2 ? 5.73 -12.656 -22.672 1 86.06 2 SER B N 1
ATOM 764 C CA . SER B 1 2 ? 6.758 -12.367 -21.688 1 86.06 2 SER B CA 1
ATOM 765 C C . SER B 1 2 ? 6.172 -12.344 -20.281 1 86.06 2 SER B C 1
ATOM 767 O O . SER B 1 2 ? 4.969 -12.133 -20.094 1 86.06 2 SER B O 1
ATOM 769 N N . GLU B 1 3 ? 6.879 -12.844 -19.375 1 88.75 3 GLU B N 1
ATOM 770 C CA . GLU B 1 3 ? 6.465 -12.891 -17.984 1 88.75 3 GLU B CA 1
ATOM 771 C C . GLU B 1 3 ? 6.004 -11.516 -17.5 1 88.75 3 GLU B C 1
ATOM 773 O O . GLU B 1 3 ? 5.023 -11.414 -16.75 1 88.75 3 GLU B O 1
ATOM 778 N N . THR B 1 4 ? 6.664 -10.547 -18.031 1 88.56 4 THR B N 1
ATOM 779 C CA . THR B 1 4 ? 6.301 -9.18 -17.672 1 88.56 4 THR B CA 1
ATOM 780 C C . THR B 1 4 ? 4.93 -8.82 -18.234 1 88.56 4 THR B C 1
ATOM 782 O O . THR B 1 4 ? 4.125 -8.172 -17.562 1 88.56 4 THR B O 1
ATOM 785 N N . TYR B 1 5 ? 4.637 -9.266 -19.453 1 89.38 5 TYR B N 1
ATOM 786 C CA . TYR B 1 5 ? 3.346 -8.977 -20.078 1 89.38 5 TYR B CA 1
ATOM 787 C C . TYR B 1 5 ? 2.213 -9.664 -19.312 1 89.38 5 TYR B C 1
ATOM 789 O O . TYR B 1 5 ? 1.146 -9.078 -19.125 1 89.38 5 TYR B O 1
ATOM 797 N N . LEU B 1 6 ? 2.479 -10.875 -18.984 1 91 6 LEU B N 1
ATOM 798 C CA . LEU B 1 6 ? 1.456 -11.625 -18.25 1 91 6 LEU B CA 1
ATOM 799 C C . LEU B 1 6 ? 1.106 -10.93 -16.938 1 91 6 LEU B C 1
ATOM 801 O O . LEU B 1 6 ? -0.071 -10.734 -16.641 1 91 6 LEU B O 1
ATOM 805 N N . LEU B 1 7 ? 2.129 -10.57 -16.188 1 92.06 7 LEU B N 1
ATOM 806 C CA . LEU B 1 7 ? 1.903 -9.844 -14.945 1 92.06 7 LEU B CA 1
ATOM 807 C C . LEU B 1 7 ? 1.121 -8.562 -15.195 1 92.06 7 LEU B C 1
ATOM 809 O O . LEU B 1 7 ? 0.128 -8.289 -14.516 1 92.06 7 LEU B O 1
ATOM 813 N N . TRP B 1 8 ? 1.502 -7.906 -16.234 1 88.5 8 TRP B N 1
ATOM 814 C CA . TRP B 1 8 ? 0.866 -6.637 -16.578 1 88.5 8 TRP B CA 1
ATOM 815 C C . TRP B 1 8 ? -0.601 -6.844 -16.938 1 88.5 8 TRP B C 1
ATOM 817 O O . TRP B 1 8 ? -1.473 -6.113 -16.469 1 88.5 8 TRP B O 1
ATOM 827 N N . ALA B 1 9 ? -0.943 -7.773 -17.75 1 89 9 ALA B N 1
ATOM 828 C CA . ALA B 1 9 ? -2.305 -8.055 -18.203 1 89 9 ALA B CA 1
ATOM 829 C C . ALA B 1 9 ? -3.203 -8.43 -17.016 1 89 9 ALA B C 1
ATOM 831 O O . ALA B 1 9 ? -4.367 -8.023 -16.969 1 89 9 ALA B O 1
ATOM 832 N N . TRP B 1 10 ? -2.697 -9.133 -16.125 1 89.88 10 TRP B N 1
ATOM 833 C CA . TRP B 1 10 ? -3.459 -9.516 -14.938 1 89.88 10 TRP B CA 1
ATOM 834 C C . TRP B 1 10 ? -3.713 -8.312 -14.039 1 89.88 10 TRP B C 1
ATOM 836 O O . TRP B 1 10 ? -4.832 -8.109 -13.562 1 89.88 10 TRP B O 1
ATOM 846 N N . CYS B 1 11 ? -2.676 -7.559 -13.742 1 86.56 11 CYS B N 1
ATOM 847 C CA . CYS B 1 11 ? -2.852 -6.375 -12.906 1 86.56 11 CYS B CA 1
ATOM 848 C C . CYS B 1 11 ? -3.879 -5.43 -13.508 1 86.56 11 CYS B C 1
ATOM 850 O O . CYS B 1 11 ? -4.77 -4.941 -12.812 1 86.56 11 CYS B O 1
ATOM 852 N N . ARG B 1 12 ? -3.805 -5.242 -14.805 1 83.5 12 ARG B N 1
ATOM 853 C CA . ARG B 1 12 ? -4.73 -4.34 -15.484 1 83.5 12 ARG B CA 1
ATOM 854 C C . ARG B 1 12 ? -6.156 -4.879 -15.43 1 83.5 12 ARG B C 1
ATOM 856 O O . ARG B 1 12 ? -7.094 -4.137 -15.141 1 83.5 12 ARG B O 1
ATOM 863 N N . GLY B 1 13 ? -6.289 -6.133 -15.68 1 85.06 13 GLY B N 1
ATOM 864 C CA . GLY B 1 13 ? -7.609 -6.738 -15.711 1 85.06 13 GLY B CA 1
ATOM 865 C C . GLY B 1 13 ? -8.281 -6.789 -14.359 1 85.06 13 GLY B C 1
ATOM 866 O O . GLY B 1 13 ? -9.516 -6.77 -14.266 1 85.06 13 GLY B O 1
ATOM 867 N N . LEU B 1 14 ? -7.516 -6.781 -13.25 1 85.88 14 LEU B N 1
ATOM 868 C CA . LEU B 1 14 ? -8.047 -6.91 -11.891 1 85.88 14 LEU B CA 1
ATOM 869 C C . LEU B 1 14 ? -7.848 -5.617 -11.109 1 85.88 14 LEU B C 1
ATOM 871 O O . LEU B 1 14 ? -8.07 -5.586 -9.898 1 85.88 14 LEU B O 1
ATOM 875 N N . ASP B 1 15 ? -7.379 -4.59 -11.852 1 77.88 15 ASP B N 1
ATOM 876 C CA . ASP B 1 15 ? -7.125 -3.283 -11.258 1 77.88 15 ASP B CA 1
ATOM 877 C C . ASP B 1 15 ? -6.129 -3.393 -10.102 1 77.88 15 ASP B C 1
ATOM 879 O O . ASP B 1 15 ? -6.348 -2.828 -9.031 1 77.88 15 ASP B O 1
ATOM 883 N N . GLY B 1 16 ? -5.145 -4.184 -10.344 1 80.12 16 GLY B N 1
ATOM 884 C CA . GLY B 1 16 ? -4.07 -4.336 -9.375 1 80.12 16 GLY B CA 1
ATOM 885 C C . GLY B 1 16 ? -2.896 -3.41 -9.633 1 80.12 16 GLY B C 1
ATOM 886 O O . GLY B 1 16 ? -2.793 -2.82 -10.711 1 80.12 16 GLY B O 1
ATOM 887 N N . ASP B 1 17 ? -1.993 -3.305 -8.57 1 78.06 17 ASP B N 1
ATOM 888 C CA . ASP B 1 17 ? -0.771 -2.514 -8.68 1 78.06 17 ASP B CA 1
ATOM 889 C C . ASP B 1 17 ? 0.407 -3.381 -9.117 1 78.06 17 ASP B C 1
ATOM 891 O O . ASP B 1 17 ? 0.951 -4.148 -8.32 1 78.06 17 ASP B O 1
ATOM 895 N N . VAL B 1 18 ? 0.803 -3.199 -10.406 1 86.62 18 VAL B N 1
ATOM 896 C CA . VAL B 1 18 ? 1.858 -4.012 -11.008 1 86.62 18 VAL B CA 1
ATOM 897 C C . VAL B 1 18 ? 3.158 -3.824 -10.227 1 86.62 18 VAL B C 1
ATOM 899 O O . VAL B 1 18 ? 4.039 -4.688 -10.266 1 86.62 18 VAL B O 1
ATOM 902 N N . HIS B 1 19 ? 3.297 -2.816 -9.422 1 79.69 19 HIS B N 1
ATOM 903 C CA . HIS B 1 19 ? 4.527 -2.541 -8.688 1 79.69 19 HIS B CA 1
ATOM 904 C C . HIS B 1 19 ? 4.527 -3.238 -7.332 1 79.69 19 HIS B C 1
ATOM 906 O O . HIS B 1 19 ? 5.574 -3.361 -6.695 1 79.69 19 HIS B O 1
ATOM 912 N N . ARG B 1 20 ? 3.393 -3.789 -6.898 1 83.81 20 ARG B N 1
ATOM 913 C CA . ARG B 1 20 ? 3.309 -4.332 -5.547 1 83.81 20 ARG B CA 1
ATOM 914 C C . ARG B 1 20 ? 2.828 -5.777 -5.562 1 83.81 20 ARG B C 1
ATOM 916 O O . ARG B 1 20 ? 3.18 -6.566 -4.684 1 83.81 20 ARG B O 1
ATOM 923 N N . ALA B 1 21 ? 2.07 -6.102 -6.562 1 87.94 21 ALA B N 1
ATOM 924 C CA . ALA B 1 21 ? 1.361 -7.375 -6.547 1 87.94 21 ALA B CA 1
ATOM 925 C C . ALA B 1 21 ? 2.121 -8.438 -7.34 1 87.94 21 ALA B C 1
ATOM 927 O O . ALA B 1 21 ? 2.293 -8.305 -8.555 1 87.94 21 ALA B O 1
ATOM 928 N N . PRO B 1 22 ? 2.539 -9.445 -6.781 1 93.56 22 PRO B N 1
ATOM 929 C CA . PRO B 1 22 ? 3.051 -10.586 -7.547 1 93.56 22 PRO B CA 1
ATOM 930 C C . PRO B 1 22 ? 1.938 -11.445 -8.148 1 93.56 22 PRO B C 1
ATOM 932 O O . PRO B 1 22 ? 0.818 -11.461 -7.625 1 93.56 22 PRO B O 1
ATOM 935 N N . LEU B 1 23 ? 2.318 -12.102 -9.242 1 93.31 23 LEU B N 1
ATOM 936 C CA . LEU B 1 23 ? 1.478 -13.117 -9.859 1 93.31 23 LEU B CA 1
ATOM 937 C C . LEU B 1 23 ? 2.062 -14.508 -9.648 1 93.31 23 LEU B C 1
ATOM 939 O O . LEU B 1 23 ? 3.225 -14.758 -9.984 1 93.31 23 LEU B O 1
ATOM 943 N N . VAL B 1 24 ? 1.224 -15.352 -9.094 1 93.44 24 VAL B N 1
ATOM 944 C CA . VAL B 1 24 ? 1.623 -16.75 -8.922 1 93.44 24 VAL B CA 1
ATOM 945 C C . VAL B 1 24 ? 1.042 -17.594 -10.055 1 93.44 24 VAL B C 1
ATOM 947 O O . VAL B 1 24 ? -0.167 -17.578 -10.289 1 93.44 24 VAL B O 1
ATOM 950 N N . THR B 1 25 ? 1.956 -18.328 -10.742 1 92.19 25 THR B N 1
ATOM 951 C CA . THR B 1 25 ? 1.542 -19.094 -11.898 1 92.19 25 THR B CA 1
ATOM 952 C C . THR B 1 25 ? 1.878 -20.578 -11.711 1 92.19 25 THR B C 1
ATOM 954 O O . THR B 1 25 ? 2.5 -20.953 -10.719 1 92.19 25 THR B O 1
ATOM 957 N N . GLY B 1 26 ? 1.297 -21.344 -12.688 1 89.44 26 GLY B N 1
ATOM 958 C CA . GLY B 1 26 ? 1.589 -22.766 -12.648 1 89.44 26 GLY B CA 1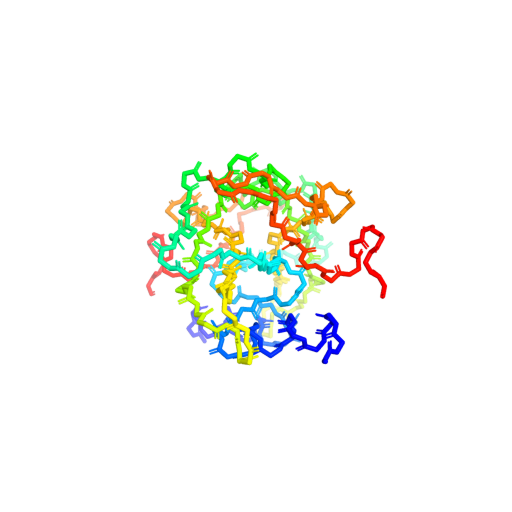
ATOM 959 C C . GLY B 1 26 ? 0.749 -23.516 -11.641 1 89.44 26 GLY B C 1
ATOM 960 O O . GLY B 1 26 ? 1.119 -24.609 -11.211 1 89.44 26 GLY B O 1
ATOM 961 N N . ILE B 1 27 ? -0.331 -22.953 -11.211 1 89.56 27 ILE B N 1
ATOM 962 C CA . ILE B 1 27 ? -1.242 -23.609 -10.273 1 89.56 27 ILE B CA 1
ATOM 963 C C . ILE B 1 27 ? -2.082 -24.641 -11.016 1 89.56 27 ILE B C 1
ATOM 965 O O . ILE B 1 27 ? -2.834 -24.312 -11.93 1 89.56 27 ILE B O 1
ATOM 969 N N . PRO B 1 28 ? -1.897 -25.812 -10.617 1 85.94 28 PRO B N 1
ATOM 970 C CA . PRO B 1 28 ? -2.697 -26.812 -11.32 1 85.94 28 PRO B CA 1
ATOM 971 C C . PRO B 1 28 ? -4.191 -26.516 -11.289 1 85.94 28 PRO B C 1
ATOM 973 O O . PRO B 1 28 ? -4.707 -26.047 -10.266 1 85.94 28 PRO B O 1
ATOM 976 N N . ARG B 1 29 ? -4.785 -26.891 -12.461 1 83.06 29 ARG B N 1
ATOM 977 C CA . ARG B 1 29 ? -6.227 -26.688 -12.531 1 83.06 29 ARG B CA 1
ATOM 978 C C . ARG B 1 29 ? -6.941 -27.5 -11.453 1 83.06 29 ARG B C 1
ATOM 980 O O . ARG B 1 29 ? -6.586 -28.641 -11.195 1 83.06 29 ARG B O 1
ATOM 987 N N . GLY B 1 30 ? -7.934 -26.828 -10.766 1 77 30 GLY B N 1
ATOM 988 C CA . GLY B 1 30 ? -8.648 -27.5 -9.695 1 77 30 GLY B CA 1
ATOM 989 C C . GLY B 1 30 ? -8.023 -27.281 -8.328 1 77 30 GLY B C 1
ATOM 990 O O . GLY B 1 30 ? -8.641 -27.578 -7.305 1 77 30 GLY B O 1
ATOM 991 N N . GLN B 1 31 ? -6.754 -26.906 -8.438 1 74.94 31 GLN B N 1
ATOM 992 C CA . GLN B 1 31 ? -6.141 -26.516 -7.172 1 74.94 31 GLN B CA 1
ATOM 993 C C . GLN B 1 31 ? -6.348 -25.031 -6.887 1 74.94 31 GLN B C 1
ATOM 995 O O . GLN B 1 31 ? -6.168 -24.188 -7.77 1 74.94 31 GLN B O 1
ATOM 1000 N N . ALA B 1 32 ? -6.883 -24.797 -5.844 1 68.25 32 ALA B N 1
ATOM 1001 C CA . ALA B 1 32 ? -7.117 -23.391 -5.508 1 68.25 32 ALA B CA 1
ATOM 1002 C C . ALA B 1 32 ? -5.93 -22.797 -4.758 1 68.25 32 ALA B C 1
ATOM 1004 O O . ALA B 1 32 ? -5.457 -23.375 -3.777 1 68.25 32 ALA B O 1
ATOM 1005 N N . ALA B 1 33 ? -5.344 -21.828 -5.457 1 74.44 33 ALA B N 1
ATOM 1006 C CA . ALA B 1 33 ? -4.52 -20.969 -4.617 1 74.44 33 ALA B CA 1
ATOM 1007 C C . ALA B 1 33 ? -5.344 -20.359 -3.49 1 74.44 33 ALA B C 1
ATOM 1009 O O . ALA B 1 33 ? -6.535 -20.094 -3.658 1 74.44 33 ALA B O 1
ATOM 1010 N N . SER B 1 34 ? -4.852 -20.5 -2.217 1 84.75 34 SER B N 1
ATOM 1011 C CA . SER B 1 34 ? -5.535 -19.906 -1.076 1 84.75 34 SER B CA 1
ATOM 1012 C C . SER B 1 34 ? -4.613 -18.938 -0.325 1 84.75 34 SER B C 1
ATOM 1014 O O . SER B 1 34 ? -3.389 -19.047 -0.416 1 84.75 34 SER B O 1
ATOM 1016 N N . GLU B 1 35 ? -5.316 -18.109 0.396 1 83.94 35 GLU B N 1
ATOM 1017 C CA . GLU B 1 35 ? -4.559 -17.203 1.262 1 83.94 35 GLU B CA 1
ATOM 1018 C C . GLU B 1 35 ? -3.756 -17.984 2.297 1 83.94 35 GLU B C 1
ATOM 1020 O O . GLU B 1 35 ? -2.674 -17.562 2.707 1 83.94 35 GLU B O 1
ATOM 1025 N N . ALA B 1 36 ? -4.223 -19.109 2.578 1 86.5 36 ALA B N 1
ATOM 1026 C CA . ALA B 1 36 ? -3.564 -19.938 3.592 1 86.5 36 ALA B CA 1
ATOM 1027 C C . ALA B 1 36 ? -2.219 -20.453 3.09 1 86.5 36 ALA B C 1
ATOM 1029 O O . ALA B 1 36 ? -1.281 -20.625 3.875 1 86.5 36 ALA B O 1
ATOM 1030 N N . VAL B 1 37 ? -2.074 -20.609 1.791 1 85.25 37 VAL B N 1
ATOM 1031 C CA . VAL B 1 37 ? -0.827 -21.094 1.206 1 85.25 37 VAL B CA 1
ATOM 1032 C C . VAL B 1 37 ? 0.051 -19.906 0.817 1 85.25 37 VAL B C 1
ATOM 1034 O O . VAL B 1 37 ? 1.268 -19.938 1.015 1 85.25 37 VAL B O 1
ATOM 1037 N N . LEU B 1 38 ? -0.628 -18.922 0.387 1 88.62 38 LEU B N 1
ATOM 1038 C CA . LEU B 1 38 ? 0.104 -17.828 -0.237 1 88.62 38 LEU B CA 1
ATOM 1039 C C . LEU B 1 38 ? 0.593 -16.828 0.812 1 88.62 38 LEU B C 1
ATOM 1041 O O . LEU B 1 38 ? 1.686 -16.281 0.684 1 88.62 38 LEU B O 1
ATOM 1045 N N . GLN B 1 39 ? -0.129 -16.688 1.898 1 88.38 39 GLN B N 1
ATOM 1046 C CA . GLN B 1 39 ? 0.231 -15.688 2.896 1 88.38 39 GLN B CA 1
ATOM 1047 C C . GLN B 1 39 ? 1.602 -15.984 3.5 1 88.38 39 GLN B C 1
ATOM 1049 O O . GLN B 1 39 ? 2.461 -15.102 3.562 1 88.38 39 GLN B O 1
ATOM 1054 N N . PRO B 1 40 ? 1.876 -17.234 3.816 1 91.75 40 PRO B N 1
ATOM 1055 C CA . PRO B 1 40 ? 3.191 -17.5 4.402 1 91.75 40 PRO B CA 1
ATOM 1056 C C . PRO B 1 40 ? 4.324 -17.406 3.381 1 91.75 40 PRO B C 1
ATOM 1058 O O . PRO B 1 40 ? 5.484 -17.234 3.76 1 91.75 40 PRO B O 1
ATOM 1061 N N . ALA B 1 41 ? 4.012 -17.406 2.109 1 91.94 41 ALA B N 1
ATOM 1062 C CA . ALA B 1 41 ? 5.027 -17.375 1.058 1 91.94 41 ALA B CA 1
ATOM 1063 C C . ALA B 1 41 ? 5.496 -15.953 0.783 1 91.94 41 ALA B C 1
ATOM 1065 O O . ALA B 1 41 ? 6.52 -15.742 0.127 1 91.94 41 ALA B O 1
ATOM 1066 N N . PHE B 1 42 ? 4.723 -14.984 1.263 1 90.12 42 PHE B N 1
ATOM 1067 C CA . PHE B 1 42 ? 5.039 -13.594 0.942 1 90.12 42 PHE B CA 1
ATOM 1068 C C . PHE B 1 42 ? 5.121 -12.75 2.209 1 90.12 42 PHE B C 1
ATOM 1070 O O . PHE B 1 42 ? 4.387 -11.773 2.355 1 90.12 42 PHE B O 1
ATOM 1077 N N . PRO B 1 43 ? 6.133 -13.031 3.016 1 86.62 43 PRO B N 1
ATOM 1078 C CA . PRO B 1 43 ? 6.277 -12.195 4.215 1 86.62 43 PRO B CA 1
ATOM 1079 C C . PRO B 1 43 ? 6.582 -10.734 3.885 1 86.62 43 PRO B C 1
ATOM 1081 O O . PRO B 1 43 ? 6.148 -9.836 4.609 1 86.62 43 PRO B O 1
ATOM 1084 N N . ALA B 1 44 ? 7.219 -10.539 2.773 1 82.56 44 ALA B N 1
ATOM 1085 C CA . ALA B 1 44 ? 7.637 -9.203 2.373 1 82.56 44 ALA B CA 1
ATOM 1086 C C . ALA B 1 44 ? 6.434 -8.336 2 1 82.56 44 ALA B C 1
ATOM 1088 O O . ALA B 1 44 ? 6.539 -7.109 1.94 1 82.56 44 ALA B O 1
ATOM 1089 N N . LEU B 1 45 ? 5.219 -9 1.73 1 81 45 LEU B N 1
ATOM 1090 C CA . LEU B 1 45 ? 4.023 -8.266 1.322 1 81 45 LEU B CA 1
ATOM 1091 C C . LEU B 1 45 ? 3.168 -7.91 2.531 1 81 45 LEU B C 1
ATOM 1093 O O . LEU B 1 45 ? 2.273 -7.066 2.436 1 81 45 LEU B O 1
ATOM 1097 N N . GLY B 1 46 ? 3.463 -8.414 3.678 1 80.25 46 GLY B N 1
ATOM 1098 C CA . GLY B 1 46 ? 2.516 -8.297 4.773 1 80.25 46 GLY B CA 1
ATOM 1099 C C . GLY B 1 46 ? 1.211 -9.023 4.516 1 80.25 46 GLY B C 1
ATOM 1100 O O . GLY B 1 46 ? 1.204 -10.102 3.912 1 80.25 46 GLY B O 1
ATOM 1101 N N . ALA B 1 47 ? 0.101 -8.555 5.133 1 78.44 47 ALA B N 1
ATOM 1102 C CA . ALA B 1 47 ? -1.198 -9.148 4.836 1 78.44 47 ALA B CA 1
ATOM 1103 C C . ALA B 1 47 ? -1.518 -9.062 3.348 1 78.44 47 ALA B C 1
ATOM 1105 O O . ALA B 1 47 ? -1.261 -8.031 2.713 1 78.44 47 ALA B O 1
ATOM 1106 N N . CYS B 1 48 ? -1.897 -10.211 2.834 1 85.5 48 CYS B N 1
ATOM 1107 C CA . CYS B 1 48 ? -2.195 -10.234 1.406 1 85.5 48 CYS B CA 1
ATOM 1108 C C . CYS B 1 48 ? -3.574 -10.828 1.149 1 85.5 48 CYS B C 1
ATOM 1110 O O . CYS B 1 48 ? -4.129 -11.523 2.006 1 85.5 48 CYS B O 1
ATOM 1112 N N . ARG B 1 49 ? -4.094 -10.484 0.067 1 84.19 49 ARG B N 1
ATOM 1113 C CA . ARG B 1 49 ? -5.332 -11.102 -0.405 1 84.19 49 ARG B CA 1
ATOM 1114 C C . ARG B 1 49 ? -5.152 -11.688 -1.8 1 84.19 49 ARG B C 1
ATOM 1116 O O . ARG B 1 49 ? -4.371 -11.18 -2.602 1 84.19 49 ARG B O 1
ATOM 1123 N N . LEU B 1 50 ? -5.797 -12.75 -2.014 1 87.19 50 LEU B N 1
ATOM 1124 C CA . LEU B 1 50 ? -5.824 -13.398 -3.32 1 87.19 50 LEU B CA 1
ATOM 1125 C C . LEU B 1 50 ? -6.945 -12.828 -4.184 1 87.19 50 LEU B C 1
ATOM 1127 O O . LEU B 1 50 ? -8.078 -12.695 -3.727 1 87.19 50 LEU B O 1
ATOM 1131 N N . ARG B 1 51 ? -6.449 -12.477 -5.32 1 82.81 51 ARG B N 1
ATOM 1132 C CA . ARG B 1 51 ? -7.441 -12.062 -6.309 1 82.81 51 ARG B CA 1
ATOM 1133 C C . ARG B 1 51 ? -7.781 -13.211 -7.254 1 82.81 51 ARG B C 1
ATOM 1135 O O . ARG B 1 51 ? -6.898 -13.953 -7.684 1 82.81 51 ARG B O 1
ATOM 1142 N N . ASN B 1 52 ? -9.156 -13.5 -7.453 1 70.56 52 ASN B N 1
ATOM 1143 C CA . ASN B 1 52 ? -9.695 -14.68 -8.125 1 70.56 52 ASN B CA 1
ATOM 1144 C C . ASN B 1 52 ? -8.672 -15.328 -9.047 1 70.56 52 ASN B C 1
ATOM 1146 O O . ASN B 1 52 ? -7.988 -14.633 -9.805 1 70.56 52 ASN B O 1
ATOM 1150 N N . THR B 1 53 ? -8.531 -16.609 -8.836 1 74.88 53 THR B N 1
ATOM 1151 C CA . THR B 1 53 ? -7.68 -17.422 -9.695 1 74.88 53 THR B CA 1
ATOM 1152 C C . THR B 1 53 ? -8.336 -17.656 -11.055 1 74.88 53 THR B C 1
ATOM 1154 O O . THR B 1 53 ? -9.562 -17.797 -11.141 1 74.88 53 THR B O 1
ATOM 1157 N N . ARG B 1 54 ? -7.574 -17.422 -12.125 1 81.31 54 ARG B N 1
ATOM 1158 C CA . ARG B 1 54 ? -8.078 -17.688 -13.469 1 81.31 54 ARG B CA 1
ATOM 1159 C C . ARG B 1 54 ? -7.137 -18.609 -14.234 1 81.31 54 ARG B C 1
ATOM 1161 O O . ARG B 1 54 ? -5.934 -18.641 -13.969 1 81.31 54 ARG B O 1
ATOM 1168 N N . ALA B 1 55 ? -7.855 -19.25 -15.18 1 76.44 55 ALA B N 1
ATOM 1169 C CA . ALA B 1 55 ? -7.066 -20.062 -16.094 1 76.44 55 ALA B CA 1
ATOM 1170 C C . ALA B 1 55 ? -6.188 -19.203 -16.984 1 76.44 55 ALA B C 1
ATOM 1172 O O . ALA B 1 55 ? -6.617 -18.141 -17.453 1 76.44 55 ALA B O 1
ATOM 1173 N N . VAL B 1 56 ? -4.844 -19.531 -16.938 1 74.06 56 VAL B N 1
ATOM 1174 C CA . VAL B 1 56 ? -3.957 -18.906 -17.906 1 74.06 56 VAL B CA 1
ATOM 1175 C C . VAL B 1 56 ? -4.246 -19.438 -19.312 1 74.06 56 VAL B C 1
ATOM 1177 O O . VAL B 1 56 ? -4.297 -20.656 -19.516 1 74.06 56 VAL B O 1
ATOM 1180 N N . ARG B 1 57 ? -4.52 -18.469 -20.141 1 71.25 57 ARG B N 1
ATOM 1181 C CA . ARG B 1 57 ? -4.855 -18.875 -21.516 1 71.25 57 ARG B CA 1
ATOM 1182 C C . ARG B 1 57 ? -3.814 -19.828 -22.078 1 71.25 57 ARG B C 1
ATOM 1184 O O . ARG B 1 57 ? -2.613 -19.562 -22.016 1 71.25 57 ARG B O 1
ATOM 1191 N N . ASN B 1 58 ? -4.246 -20.938 -22.516 1 68.25 58 ASN B N 1
ATOM 1192 C CA . ASN B 1 58 ? -3.469 -21.922 -23.266 1 68.25 58 ASN B CA 1
ATOM 1193 C C . ASN B 1 58 ? -2.719 -22.875 -22.328 1 68.25 58 ASN B C 1
ATOM 1195 O O . ASN B 1 58 ? -1.835 -23.609 -22.766 1 68.25 58 ASN B O 1
ATOM 1199 N N . GLU B 1 59 ? -2.979 -22.531 -21.062 1 72.5 59 GLU B N 1
ATOM 1200 C CA . GLU B 1 59 ? -2.297 -23.422 -20.125 1 72.5 59 GLU B CA 1
ATOM 1201 C C . GLU B 1 59 ? -3.295 -24.172 -19.25 1 72.5 59 GLU B C 1
ATOM 1203 O O . GLU B 1 59 ? -4.422 -23.719 -19.047 1 72.5 59 GLU B O 1
ATOM 1208 N N . GLU B 1 60 ? -3.035 -25.453 -19.062 1 80.56 60 GLU B N 1
ATOM 1209 C CA . GLU B 1 60 ? -3.764 -26.203 -18.047 1 80.56 60 GLU B CA 1
ATOM 1210 C C . GLU B 1 60 ? -3.365 -25.766 -16.641 1 80.56 60 GLU B C 1
ATOM 1212 O O . GLU B 1 60 ? -3.01 -26.594 -15.797 1 80.56 60 GLU B O 1
ATOM 1217 N N . ALA B 1 61 ? -3.098 -24.531 -16.484 1 86.81 61 ALA B N 1
ATOM 1218 C CA . ALA B 1 61 ? -2.711 -23.969 -15.195 1 86.81 61 ALA B CA 1
ATOM 1219 C C . ALA B 1 61 ? -3.467 -22.672 -14.914 1 86.81 61 ALA B C 1
ATOM 1221 O O . ALA B 1 61 ? -4.051 -22.078 -15.828 1 86.81 61 ALA B O 1
ATOM 1222 N N . GLU B 1 62 ? -3.627 -22.453 -13.656 1 89.38 62 GLU B N 1
ATOM 1223 C CA . GLU B 1 62 ? -4.234 -21.203 -13.211 1 89.38 62 GLU B CA 1
ATOM 1224 C C . GLU B 1 62 ? -3.189 -20.25 -12.633 1 89.38 62 GLU B C 1
ATOM 1226 O O . GLU B 1 62 ? -2.066 -20.672 -12.336 1 89.38 62 GLU B O 1
ATOM 1231 N N . ALA B 1 63 ? -3.582 -19.047 -12.617 1 91.88 63 ALA B N 1
ATOM 1232 C CA . ALA B 1 63 ? -2.754 -18.031 -11.961 1 91.88 63 ALA B CA 1
ATOM 1233 C C . ALA B 1 63 ? -3.547 -17.281 -10.898 1 91.88 63 ALA B C 1
ATOM 1235 O O . ALA B 1 63 ? -4.781 -17.328 -10.875 1 91.88 63 ALA B O 1
ATOM 1236 N N . ALA B 1 64 ? -2.807 -16.719 -9.938 1 92.31 64 ALA B N 1
ATOM 1237 C CA . ALA B 1 64 ? -3.396 -15.961 -8.844 1 92.31 64 ALA B CA 1
ATOM 1238 C C . ALA B 1 64 ? -2.621 -14.672 -8.586 1 92.31 64 ALA B C 1
ATOM 1240 O O . ALA B 1 64 ? -1.401 -14.703 -8.406 1 92.31 64 ALA B O 1
ATOM 1241 N N . LEU B 1 65 ? -3.328 -13.578 -8.656 1 92.38 65 LEU B N 1
ATOM 1242 C CA . LEU B 1 65 ? -2.75 -12.297 -8.281 1 92.38 65 LEU B CA 1
ATOM 1243 C C . LEU B 1 65 ? -2.84 -12.078 -6.777 1 92.38 65 LEU B C 1
ATOM 1245 O O . LEU B 1 65 ? -3.906 -12.258 -6.184 1 92.38 65 LEU B O 1
ATOM 1249 N N . VAL B 1 66 ? -1.68 -11.734 -6.168 1 90.75 66 VAL B N 1
ATOM 1250 C CA . VAL B 1 66 ? -1.592 -11.523 -4.727 1 90.75 66 VAL B CA 1
ATOM 1251 C C . VAL B 1 66 ? -1.42 -10.039 -4.43 1 90.75 66 VAL B C 1
ATOM 1253 O O . VAL B 1 66 ? -0.452 -9.414 -4.879 1 90.75 66 VAL B O 1
ATOM 1256 N N . GLU B 1 67 ? -2.312 -9.492 -3.639 1 85.56 67 GLU B N 1
ATOM 1257 C CA . GLU B 1 67 ? -2.291 -8.062 -3.355 1 85.56 67 GLU B CA 1
ATOM 1258 C C . GLU B 1 67 ? -2.006 -7.797 -1.88 1 85.56 67 GLU B C 1
ATOM 1260 O O . GLU B 1 67 ? -2.641 -8.391 -1.004 1 85.56 67 GLU B O 1
ATOM 1265 N N . PRO B 1 68 ? -0.859 -7.051 -1.702 1 79.94 68 PRO B N 1
ATOM 1266 C CA . PRO B 1 68 ? -0.74 -6.594 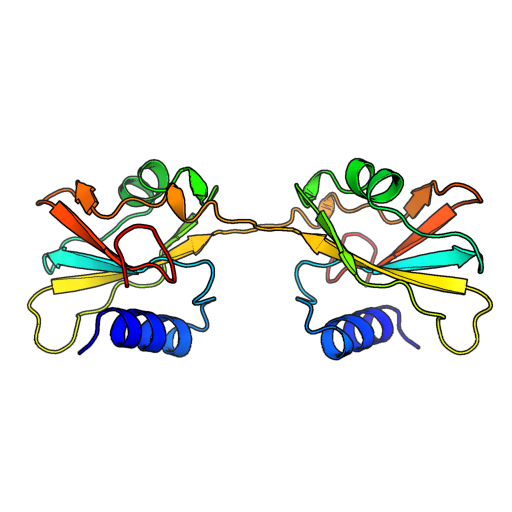-0.316 1 79.94 68 PRO B CA 1
ATOM 1267 C C . PRO B 1 68 ? -1.971 -5.82 0.157 1 79.94 68 PRO B C 1
ATOM 1269 O O . PRO B 1 68 ? -2.549 -5.047 -0.608 1 79.94 68 PRO B O 1
ATOM 1272 N N . VAL B 1 69 ? -2.521 -6.355 1.204 1 68.25 69 VAL B N 1
ATOM 1273 C CA . VAL B 1 69 ? -3.662 -5.664 1.795 1 68.25 69 VAL B CA 1
ATOM 1274 C C . VAL B 1 69 ? -3.178 -4.465 2.604 1 68.25 69 VAL B C 1
ATOM 1276 O O . VAL B 1 69 ? -2.375 -4.613 3.527 1 68.25 69 VAL B O 1
ATOM 1279 N N . GLU B 1 70 ? -2.787 -3.5 2.006 1 59.59 70 GLU B N 1
ATOM 1280 C CA . GLU B 1 70 ? -2.482 -2.365 2.873 1 59.59 70 GLU B CA 1
ATOM 1281 C C . GLU B 1 70 ? -3.736 -1.862 3.584 1 59.59 70 GLU B C 1
ATOM 1283 O O . GLU B 1 70 ? -4.723 -1.506 2.938 1 59.59 70 GLU B O 1
ATOM 1288 N N . ASP B 1 71 ? -4.234 -2.701 4.473 1 58.72 71 ASP B N 1
ATOM 1289 C CA . ASP B 1 71 ? -5.402 -2.127 5.133 1 58.72 71 ASP B CA 1
ATOM 1290 C C . ASP B 1 71 ? -4.992 -1.051 6.137 1 58.72 71 ASP B C 1
ATOM 1292 O O . ASP B 1 71 ? -4.18 -1.305 7.027 1 58.72 71 ASP B O 1
ATOM 1296 N N . VAL B 1 72 ? -4.965 0.173 5.621 1 68.31 72 VAL B N 1
ATOM 1297 C CA . VAL B 1 72 ? -4.797 1.237 6.605 1 68.31 72 VAL B CA 1
ATOM 1298 C C . VAL B 1 72 ? -5.941 1.194 7.617 1 68.31 72 VAL B C 1
ATOM 1300 O O . VAL B 1 72 ? -7.109 1.077 7.234 1 68.31 72 VAL B O 1
ATOM 1303 N N . ASN B 1 73 ? -5.562 0.888 8.812 1 78.44 73 ASN B N 1
ATOM 1304 C CA . ASN B 1 73 ? -6.59 1.081 9.828 1 78.44 73 ASN B CA 1
ATOM 1305 C C . ASN B 1 73 ? -7.043 2.537 9.898 1 78.44 73 ASN B C 1
ATOM 1307 O O . ASN B 1 73 ? -6.488 3.324 10.672 1 78.44 73 ASN B O 1
ATOM 1311 N N . ARG B 1 74 ? -8.094 2.873 9.195 1 84 74 ARG B N 1
ATOM 1312 C CA . ARG B 1 74 ? -8.555 4.25 9.047 1 84 74 ARG B CA 1
ATOM 1313 C C . ARG B 1 74 ? -9.125 4.785 10.352 1 84 74 ARG B C 1
ATOM 1315 O O . ARG B 1 74 ? -9.133 5.992 10.586 1 84 74 ARG B O 1
ATOM 1322 N N . ALA B 1 75 ? -9.555 3.875 11.156 1 85.56 75 ALA B N 1
ATOM 1323 C CA . ALA B 1 75 ? -10.117 4.301 12.43 1 85.56 75 ALA B CA 1
ATOM 1324 C C . ALA B 1 75 ? -9.031 4.797 13.375 1 85.56 75 ALA B C 1
ATOM 1326 O O . ALA B 1 75 ? -9.312 5.547 14.312 1 85.56 75 ALA B O 1
ATOM 1327 N N . ALA B 1 76 ? -7.801 4.457 13.078 1 89.19 76 ALA B N 1
ATOM 1328 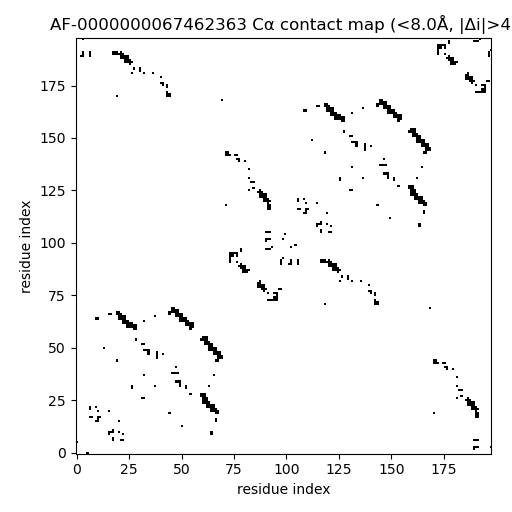C CA . ALA B 1 76 ? -6.68 4.805 13.953 1 89.19 76 ALA B CA 1
ATOM 1329 C C . ALA B 1 76 ? -5.961 6.055 13.453 1 89.19 76 ALA B C 1
ATOM 1331 O O . ALA B 1 76 ? -5.02 6.535 14.086 1 89.19 76 ALA B O 1
ATOM 1332 N N . ILE B 1 77 ? -6.344 6.586 12.391 1 91.62 77 ILE B N 1
ATOM 1333 C CA . ILE B 1 77 ? -5.758 7.824 11.883 1 91.62 77 ILE B CA 1
ATOM 1334 C C . ILE B 1 77 ? -6.203 9 12.742 1 91.62 77 ILE B C 1
ATOM 1336 O O . ILE B 1 77 ? -7.402 9.258 12.883 1 91.62 77 ILE B O 1
ATOM 1340 N N . PRO B 1 78 ? -5.25 9.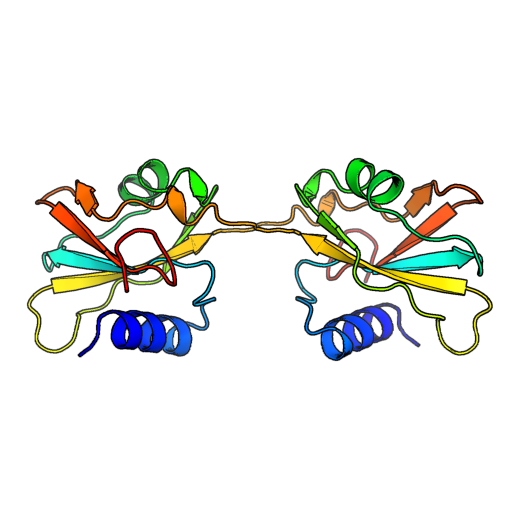68 13.219 1 93.12 78 PRO B N 1
ATOM 1341 C CA . PRO B 1 78 ? -5.648 10.805 14.078 1 93.12 78 PRO B CA 1
ATOM 1342 C C . PRO B 1 78 ? -6.289 11.945 13.289 1 93.12 78 PRO B C 1
ATOM 1344 O O . PRO B 1 78 ? -5.98 12.133 12.109 1 93.12 78 PRO B O 1
ATOM 1347 N N . ARG B 1 79 ? -7.125 12.711 14.039 1 94.19 79 ARG B N 1
ATOM 1348 C CA . ARG B 1 79 ? -7.738 13.891 13.438 1 94.19 79 ARG B CA 1
ATOM 1349 C C . ARG B 1 79 ? -6.824 15.102 13.547 1 94.19 79 ARG B C 1
ATOM 1351 O O . ARG B 1 79 ? -6.977 16.078 12.805 1 94.19 79 ARG B O 1
ATOM 1358 N N . GLU B 1 80 ? -5.992 14.953 14.492 1 94.56 80 GLU B N 1
ATOM 1359 C CA . GLU B 1 80 ? -5.055 16.047 14.758 1 94.56 80 GLU B CA 1
ATOM 1360 C C . GLU B 1 80 ? -3.697 15.5 15.195 1 94.56 80 GLU B C 1
ATOM 1362 O O . GLU B 1 80 ? -3.609 14.414 15.773 1 94.56 80 GLU B O 1
ATOM 1367 N N . ILE B 1 81 ? -2.678 16.281 14.742 1 92.94 81 ILE B N 1
ATOM 1368 C CA . ILE B 1 81 ? -1.329 15.961 15.195 1 92.94 81 ILE B CA 1
ATOM 1369 C C . ILE B 1 81 ? -0.665 17.219 15.773 1 92.94 81 ILE B C 1
ATOM 1371 O O . ILE B 1 81 ? -0.962 18.328 15.344 1 92.94 81 ILE B O 1
ATOM 1375 N N . LEU B 1 82 ? 0.108 16.906 16.766 1 90.12 82 LEU B N 1
ATOM 1376 C CA . LEU B 1 82 ? 0.886 18 17.328 1 90.12 82 LEU B CA 1
ATOM 1377 C C . LEU B 1 82 ? 2.154 18.25 16.531 1 90.12 82 LEU B C 1
ATOM 1379 O O . LEU B 1 82 ? 3.035 17.391 16.469 1 90.12 82 LEU B O 1
ATOM 1383 N N . GLY B 1 83 ? 2.156 19.328 15.914 1 84.06 83 GLY B N 1
ATOM 1384 C CA . GLY B 1 83 ? 3.369 19.75 15.219 1 84.06 83 GLY B CA 1
ATOM 1385 C C . GLY B 1 83 ? 4.285 20.594 16.078 1 84.06 83 GLY B C 1
ATOM 1386 O O . GLY B 1 83 ? 4.07 20.734 17.281 1 84.06 83 GLY B O 1
ATOM 1387 N N . GLN B 1 84 ? 5.297 21.156 15.414 1 80.62 84 GLN B N 1
ATOM 1388 C CA . GLN B 1 84 ? 6.277 21.969 16.125 1 80.62 84 GLN B CA 1
ATOM 1389 C C . GLN B 1 84 ? 5.668 23.297 16.578 1 80.62 84 GLN B C 1
ATOM 1391 O O . GLN B 1 84 ? 6.066 23.844 17.609 1 80.62 84 GLN B O 1
ATOM 1396 N N . ALA B 1 85 ? 4.766 23.719 15.812 1 78.25 85 ALA B N 1
ATOM 1397 C CA . ALA B 1 85 ? 4.242 25.047 16.109 1 78.25 85 ALA B CA 1
ATOM 1398 C C . ALA B 1 85 ? 2.734 25 16.328 1 78.25 85 ALA B C 1
ATOM 1400 O O . ALA B 1 85 ? 2.035 25.984 16.078 1 78.25 85 ALA B O 1
ATOM 1401 N N . GLY B 1 86 ? 2.279 23.859 16.656 1 85.62 86 GLY B N 1
ATOM 1402 C CA . GLY B 1 86 ? 0.852 23.812 16.938 1 85.62 86 GLY B CA 1
ATOM 1403 C C . GLY B 1 86 ? 0.2 22.531 16.438 1 85.62 86 GLY B C 1
ATOM 1404 O O . GLY B 1 86 ? 0.889 21.562 16.109 1 85.62 86 GLY B O 1
ATOM 1405 N N . VAL B 1 87 ? -1.144 22.656 16.516 1 91.5 87 VAL B N 1
ATOM 1406 C CA . VAL B 1 87 ? -1.942 21.484 16.156 1 91.5 87 VAL B CA 1
ATOM 1407 C C . VAL B 1 87 ? -2.27 21.531 14.656 1 91.5 87 VAL B C 1
ATOM 1409 O O . VAL B 1 87 ? -2.674 22.578 14.141 1 91.5 87 VAL B O 1
ATOM 1412 N N . TRP B 1 88 ? -1.967 20.422 13.992 1 93.25 88 TRP B N 1
ATOM 1413 C CA . TRP B 1 88 ? -2.289 20.266 12.578 1 93.25 88 TRP B CA 1
ATOM 1414 C C . TRP B 1 88 ? -3.494 19.344 12.391 1 93.25 88 TRP B C 1
ATOM 1416 O O . TRP B 1 88 ? -3.715 18.422 13.188 1 93.25 88 TRP B O 1
ATOM 1426 N N . LYS B 1 89 ? -4.262 19.719 11.336 1 93.06 89 LYS B N 1
ATOM 1427 C CA . LYS B 1 89 ? -5.434 18.906 11.023 1 93.06 89 LYS B CA 1
ATOM 1428 C C . LYS B 1 89 ? -5.094 17.797 10.031 1 93.06 89 LYS B C 1
ATOM 1430 O O . LYS B 1 89 ? -4.34 18.016 9.078 1 93.06 89 LYS B O 1
ATOM 1435 N N . VAL B 1 90 ? -5.746 16.578 10.266 1 94.81 90 VAL B N 1
ATOM 1436 C CA . 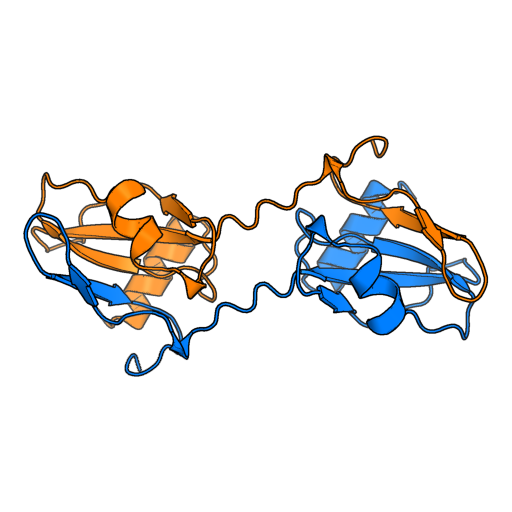VAL B 1 90 ? -5.539 15.438 9.383 1 94.81 90 VAL B CA 1
ATOM 1437 C C . VAL B 1 90 ? -6.82 15.141 8.602 1 94.81 90 VAL B C 1
ATOM 1439 O O . VAL B 1 90 ? -7.895 15 9.195 1 94.81 90 VAL B O 1
ATOM 1442 N N . LEU B 1 91 ? -6.672 15.133 7.312 1 94.81 91 LEU B N 1
ATOM 1443 C CA . LEU B 1 91 ? -7.762 14.727 6.434 1 94.81 91 LEU B CA 1
ATOM 1444 C C . LEU B 1 91 ? -7.504 13.344 5.855 1 94.81 91 LEU B C 1
ATOM 1446 O O . LEU B 1 91 ? -6.395 13.047 5.398 1 94.81 91 LEU B O 1
ATOM 1450 N N . CYS B 1 92 ? -8.523 12.477 6.016 1 93.12 92 CYS B N 1
ATOM 1451 C CA . CYS B 1 92 ? -8.438 11.133 5.461 1 93.12 92 CYS B CA 1
ATOM 1452 C C . CYS B 1 92 ? -9.812 10.656 4.992 1 93.12 92 CYS B C 1
ATOM 1454 O O . CYS B 1 92 ? -10.836 11.078 5.527 1 93.12 92 CYS B O 1
ATOM 1456 N N . LYS B 1 93 ? -9.727 9.93 4 1 88.69 93 LYS B N 1
ATOM 1457 C CA . LYS B 1 93 ? -10.977 9.414 3.443 1 88.69 93 LYS B CA 1
ATOM 1458 C C . LYS B 1 93 ? -11.609 8.375 4.367 1 88.69 93 LYS B C 1
ATOM 1460 O O . LYS B 1 93 ? -10.953 7.402 4.75 1 88.69 93 LYS B O 1
ATOM 1465 N N . ASP B 1 94 ? -12.875 8.594 4.793 1 83.44 94 ASP B N 1
ATOM 1466 C CA . ASP B 1 94 ? -13.711 7.648 5.527 1 83.44 94 ASP B CA 1
ATOM 1467 C C . ASP B 1 94 ? -13.125 7.355 6.906 1 83.44 94 ASP B C 1
ATOM 1469 O O . ASP B 1 94 ? -13.289 6.254 7.438 1 83.44 94 ASP B O 1
ATOM 1473 N N . CYS B 1 95 ? -12.266 8.273 7.359 1 85.62 95 CYS B N 1
ATOM 1474 C CA . CYS B 1 95 ? -11.766 8.133 8.727 1 85.62 95 CYS B CA 1
ATOM 1475 C C . CYS B 1 95 ? -12.82 8.57 9.734 1 85.62 95 CYS B C 1
ATOM 1477 O O . CYS B 1 95 ? -13.766 9.281 9.391 1 85.62 95 CYS B O 1
ATOM 1479 N N . ARG B 1 96 ? -12.555 8 10.766 1 75.44 96 ARG B N 1
ATOM 1480 C CA . ARG B 1 96 ? -13.508 8.32 11.828 1 75.44 96 ARG B CA 1
ATOM 1481 C C . ARG B 1 96 ? -13.586 9.82 12.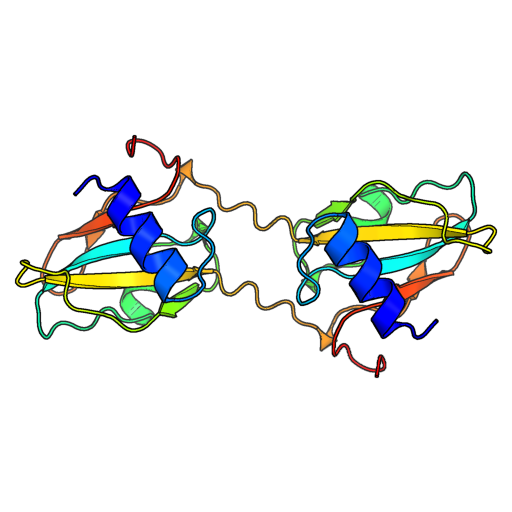062 1 75.44 96 ARG B C 1
ATOM 1483 O O . ARG B 1 96 ? -12.562 10.484 12.211 1 75.44 96 ARG B O 1
ATOM 1490 N N . GLY B 1 97 ? -14.812 10.297 11.984 1 70.06 97 GLY B N 1
ATOM 1491 C CA . GLY B 1 97 ? -15.055 11.688 12.336 1 70.06 97 GLY B CA 1
ATOM 1492 C C . GLY B 1 97 ? -14.852 12.641 11.164 1 70.06 97 GLY B C 1
ATOM 1493 O O . GLY B 1 97 ? -14.938 13.859 11.336 1 70.06 97 GLY B O 1
ATOM 1494 N N . GLN B 1 98 ? -14.359 12.031 10.086 1 65.19 98 GLN B N 1
ATOM 1495 C CA . GLN B 1 98 ? -14.172 12.914 8.938 1 65.19 98 GLN B CA 1
ATOM 1496 C C . GLN B 1 98 ? -15.219 12.641 7.859 1 65.19 98 GLN B C 1
ATOM 1498 O O . GLN B 1 98 ? -15.445 11.484 7.488 1 65.19 98 GLN B O 1
ATOM 1503 N N . SER B 1 99 ? -16.344 12.984 7.82 1 56.97 99 SER B N 1
ATOM 1504 C CA . SER B 1 99 ? -17.391 12.844 6.816 1 56.97 99 SER B CA 1
ATOM 1505 C C . SER B 1 99 ? -17.578 14.148 6.039 1 56.97 99 SER B C 1
ATOM 1507 O O . SER B 1 99 ? -17.359 15.234 6.57 1 56.97 99 SER B O 1
#

InterPro domains:
  IPR026523 Paraneoplastic antigen Ma [PTHR23095] (6-94)
  IPR048271 Paraneoplastic antigen Ma-like, N-terminal domain [PF20846] (6-91)

Radius of gyration: 20.01 Å; Cα contacts (8 Å, |Δi|>4): 389; chains: 2; bounding box: 33×61×41 Å

Solvent-accessible surface area (backbone atoms only — not comparable to full-atom values): 11259 Å² total; per-residue (Å²): 129,55,68,66,52,53,45,44,54,50,18,63,74,67,73,47,53,52,84,66,29,37,30,38,30,63,33,47,68,93,52,72,89,43,57,85,62,48,40,77,61,33,67,51,50,48,57,56,44,71,42,83,69,42,72,37,87,96,44,85,20,22,31,34,43,37,34,51,48,77,70,57,47,40,76,65,49,51,60,57,44,81,53,95,87,41,72,24,41,40,41,46,62,81,18,67,93,45,126,128,55,68,66,53,52,45,45,54,50,18,62,74,68,73,47,55,53,84,68,30,37,30,38,30,62,33,47,69,92,54,74,90,43,54,83,64,49,41,76,62,33,68,50,50,50,58,54,43,71,40,81,70,41,74,37,88,96,43,85,22,22,30,33,42,37,35,52,47,78,68,56,48,40,76,64,51,51,60,58,43,80,52,96,88,42,71,23,42,42,41,46,63,80,17,67,93,45,128

Sequence (198 aa):
MSETYLLWAWCRGLDGDVHRAPLVTGIPRGQAASEAVLQPAFPALGACRLRNTRAVRNEEAEAALVEPVEDVNRAAIPREILGQAGVWKVLCKDCRGQSMSETYLLWAWCRGLDGDVHRAPLVTGIPRGQAASEAVLQPAFPALGACRLRNTRAVRNEEAEAALVEPVEDVNRAAIPREILGQAGVWKVLCKDCRGQS